Protein AF-A0A1Q9VMJ0-F1 (afdb_monomer)

Radius of gyration: 18.21 Å; Cα contacts (8 Å, |Δi|>4): 454; chains: 1; bounding box: 56×38×62 Å

Mean predicted aligned error: 7.96 Å

Secondary structure (DSSP, 8-state):
------------SEEEEEEPPTT--PPPS-TTSSSSB-S-SHHHHHHHHHHHHHHSTT--BTTTEEEEE--TTT------GGGT-SS--HHHHHHHHHHHHHHHHTT--HHHHHHHHHHHHH----EEEEEEETHHHHHHHHHHHHHHHTT-EEEEEEES-TTTT-TTSTTTT--TT--EEEE--TT-TTT---HHHHHHHHH-SSSSGGGG-TTHHHHH-GGG--HHHHHHHHHHHHHH-

Structure (mmCIF, N/CA/C/O backbone):
data_AF-A0A1Q9VMJ0-F1
#
_entry.id   AF-A0A1Q9VMJ0-F1
#
loop_
_atom_site.group_PDB
_atom_site.id
_atom_site.type_symbol
_atom_site.label_atom_id
_atom_site.label_alt_id
_atom_site.label_comp_id
_atom_site.label_asym_id
_atom_site.label_entity_id
_atom_site.label_seq_id
_atom_site.pdbx_PDB_ins_code
_atom_site.Cartn_x
_atom_site.Cartn_y
_atom_site.Cartn_z
_atom_site.occupancy
_atom_site.B_iso_or_equiv
_atom_site.auth_seq_id
_atom_site.auth_comp_id
_atom_site.auth_asym_id
_atom_site.auth_atom_id
_atom_site.pdbx_PDB_model_num
ATOM 1 N N . MET A 1 1 ? -35.121 5.748 34.117 1.00 37.16 1 MET A N 1
ATOM 2 C CA . MET A 1 1 ? -35.248 5.152 32.774 1.00 37.16 1 MET A CA 1
ATOM 3 C C . MET A 1 1 ? -33.884 5.265 32.122 1.00 37.16 1 MET A C 1
ATOM 5 O O . MET A 1 1 ? -33.538 6.341 31.658 1.00 37.16 1 MET A O 1
ATOM 9 N N . ALA A 1 2 ? -33.074 4.214 32.236 1.00 37.81 2 ALA A N 1
ATOM 10 C CA . ALA A 1 2 ? -31.826 4.092 31.494 1.00 37.81 2 ALA A CA 1
ATOM 11 C C . ALA A 1 2 ? -32.201 3.582 30.100 1.00 37.81 2 ALA A C 1
ATOM 13 O O . ALA A 1 2 ? -32.930 2.595 30.012 1.00 37.81 2 ALA A O 1
ATOM 14 N N . ARG A 1 3 ? -31.802 4.298 29.048 1.00 41.78 3 ARG A N 1
ATOM 15 C CA . ARG A 1 3 ? -31.910 3.804 27.677 1.00 41.78 3 ARG A CA 1
ATOM 16 C C . ARG A 1 3 ? -30.625 3.057 27.357 1.00 41.78 3 ARG A C 1
ATOM 18 O O . ARG A 1 3 ? -29.555 3.647 27.426 1.00 41.78 3 ARG A O 1
ATOM 25 N N . ASP A 1 4 ? -30.811 1.756 27.180 1.00 42.88 4 ASP A N 1
ATOM 26 C CA . ASP A 1 4 ? -30.279 0.911 26.115 1.00 42.88 4 ASP A CA 1
ATOM 27 C C . ASP A 1 4 ? -28.809 1.108 25.740 1.00 42.88 4 ASP A C 1
ATOM 29 O O . ASP A 1 4 ? -28.408 2.117 25.170 1.00 42.88 4 ASP A O 1
ATOM 33 N N . GLY A 1 5 ? -28.023 0.074 26.050 1.00 41.84 5 GLY A N 1
ATOM 34 C CA . GLY A 1 5 ? -26.710 -0.130 25.468 1.00 41.84 5 GLY A CA 1
ATOM 35 C C . GLY A 1 5 ? -26.842 -0.309 23.963 1.00 41.84 5 GLY A C 1
ATOM 36 O O . GLY A 1 5 ? -27.277 -1.360 23.494 1.00 41.84 5 GLY A O 1
ATOM 37 N N . GLU A 1 6 ? -26.449 0.723 23.227 1.00 42.38 6 GLU A N 1
ATOM 38 C CA . GLU A 1 6 ? -25.916 0.567 21.883 1.00 42.38 6 GLU A CA 1
ATOM 39 C C . GLU A 1 6 ? -24.743 -0.412 21.980 1.00 42.38 6 GLU A C 1
ATOM 41 O O . GLU A 1 6 ? -23.835 -0.251 22.801 1.00 42.38 6 GLU A O 1
ATOM 46 N N . THR A 1 7 ? -24.814 -1.487 21.201 1.00 42.84 7 THR A N 1
ATOM 47 C CA . THR A 1 7 ? -23.669 -2.340 20.903 1.00 42.84 7 THR A CA 1
ATOM 48 C C . THR A 1 7 ? -22.514 -1.426 20.526 1.00 42.84 7 THR A C 1
ATOM 50 O O . THR A 1 7 ? -22.620 -0.726 19.525 1.00 42.84 7 THR A O 1
ATOM 53 N N . ALA A 1 8 ? -21.451 -1.387 21.331 1.00 48.38 8 ALA A N 1
ATOM 54 C CA . ALA A 1 8 ? -20.205 -0.791 20.884 1.00 48.38 8 ALA A CA 1
ATOM 55 C C . ALA A 1 8 ? -19.823 -1.534 19.600 1.00 48.38 8 ALA A C 1
ATOM 57 O O . ALA A 1 8 ? -19.507 -2.723 19.652 1.00 48.38 8 ALA A O 1
ATOM 58 N N . GLU A 1 9 ? -19.979 -0.877 18.454 1.00 58.12 9 GLU A N 1
ATOM 59 C CA . GLU A 1 9 ? -19.447 -1.363 17.191 1.00 58.12 9 GLU A CA 1
ATOM 60 C C . GLU A 1 9 ? -17.946 -1.566 17.423 1.00 58.12 9 GLU A C 1
ATOM 62 O O . GLU A 1 9 ? -17.247 -0.654 17.875 1.00 58.12 9 GLU A O 1
ATOM 67 N N . ASN A 1 10 ? -17.475 -2.805 17.268 1.00 82.69 10 ASN A N 1
ATOM 68 C CA . ASN A 1 10 ? -16.082 -3.145 17.525 1.00 82.69 10 ASN A CA 1
ATOM 69 C C . ASN A 1 10 ? -15.221 -2.415 16.490 1.00 82.69 10 ASN A C 1
ATOM 71 O O . ASN A 1 10 ? -15.155 -2.818 15.332 1.00 82.69 10 ASN A O 1
ATOM 75 N N . CYS A 1 11 ? -14.596 -1.313 16.898 1.00 90.31 11 CYS A N 1
ATOM 76 C CA . CYS A 1 11 ? -13.670 -0.597 16.040 1.00 90.31 11 CYS A CA 1
ATOM 77 C C . CYS A 1 11 ? -12.355 -1.367 15.919 1.00 90.31 11 CYS A C 1
ATOM 79 O O . CYS A 1 11 ? -11.788 -1.733 16.956 1.00 90.31 11 CYS A O 1
ATOM 81 N N . PRO A 1 12 ? -11.816 -1.537 14.698 1.00 92.75 12 PRO A N 1
ATOM 82 C CA . PRO A 1 12 ? -10.505 -2.134 14.543 1.00 92.75 12 PRO A CA 1
ATOM 83 C C . PRO A 1 12 ? -9.462 -1.288 15.273 1.00 92.75 12 PRO A C 1
ATOM 85 O O . PRO A 1 12 ? -9.541 -0.057 15.297 1.00 92.75 12 PRO A O 1
ATOM 88 N N . SER A 1 13 ? -8.474 -1.943 15.876 1.00 94.62 13 SER A N 1
ATOM 89 C CA . SER A 1 13 ? -7.357 -1.242 16.506 1.00 94.62 13 SER A CA 1
ATOM 90 C C . SER A 1 13 ? -6.385 -0.711 15.451 1.00 94.62 13 SER A C 1
ATOM 92 O O . SER A 1 13 ? -5.793 0.355 15.643 1.00 94.62 13 SER A O 1
ATOM 94 N N . VAL A 1 14 ? -6.258 -1.421 14.321 1.00 96.75 14 VAL A N 1
ATOM 95 C CA . VAL A 1 14 ? -5.381 -1.057 13.205 1.00 96.75 14 VAL A CA 1
ATOM 96 C C . VAL A 1 14 ? -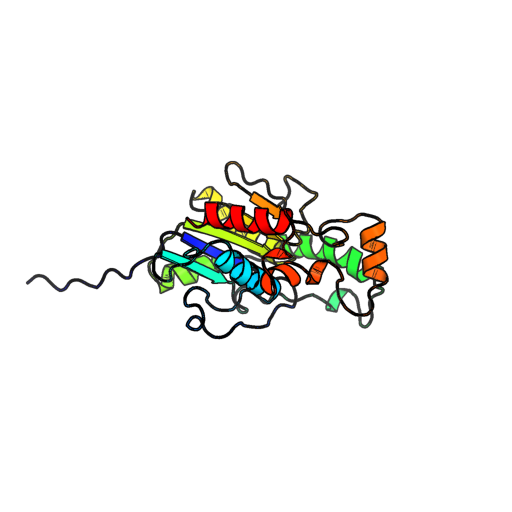6.052 -1.327 11.856 1.00 96.75 14 VAL A C 1
ATOM 98 O O . VAL A 1 14 ? -6.641 -2.384 11.636 1.00 96.75 14 VAL A O 1
ATOM 101 N N . VAL A 1 15 ? -5.901 -0.392 10.918 1.00 97.38 15 VAL A N 1
ATOM 102 C CA . VAL A 1 15 ? -6.333 -0.529 9.521 1.00 97.38 15 VAL A CA 1
ATOM 103 C C . VAL A 1 15 ? -5.129 -0.437 8.584 1.00 97.38 15 VAL A C 1
ATOM 105 O O . VAL A 1 15 ? -4.354 0.517 8.627 1.00 97.38 15 VAL A O 1
ATOM 108 N N . ALA A 1 16 ? -4.967 -1.407 7.688 1.00 97.62 16 ALA A N 1
ATOM 109 C CA . ALA A 1 16 ? -4.027 -1.287 6.580 1.00 97.62 16 ALA A CA 1
ATOM 110 C C . ALA A 1 16 ? -4.657 -0.453 5.455 1.00 97.62 16 ALA A C 1
ATOM 112 O O . ALA A 1 16 ? -5.551 -0.930 4.761 1.00 97.62 16 ALA A O 1
ATOM 113 N N . LEU A 1 17 ? -4.196 0.786 5.273 1.00 97.62 17 LEU A N 1
ATOM 114 C CA . LEU A 1 17 ? -4.625 1.657 4.181 1.00 97.62 17 LEU A CA 1
ATOM 115 C C . LEU A 1 17 ? -3.842 1.294 2.914 1.00 97.62 17 LEU A C 1
ATOM 117 O O . LEU A 1 17 ? -2.641 1.568 2.823 1.00 97.62 17 LEU A O 1
ATOM 121 N N . ALA A 1 18 ? -4.515 0.653 1.962 1.00 96.94 18 ALA A N 1
ATOM 122 C CA . ALA A 1 18 ? -3.895 0.089 0.769 1.00 96.94 18 ALA A CA 1
ATOM 123 C C . ALA A 1 18 ? -4.123 0.957 -0.479 1.00 96.94 18 ALA A C 1
ATOM 125 O O . ALA A 1 18 ? -5.230 1.432 -0.717 1.00 96.94 18 ALA A O 1
ATOM 126 N N . ALA A 1 19 ? -3.095 1.140 -1.308 1.00 95.50 19 ALA A N 1
ATOM 127 C CA . ALA A 1 19 ? -3.213 1.829 -2.592 1.00 95.50 19 ALA A CA 1
ATOM 128 C C . ALA A 1 19 ? -2.500 1.055 -3.701 1.00 95.50 19 ALA A C 1
ATOM 130 O O . ALA A 1 19 ? -1.280 0.853 -3.653 1.00 95.50 19 ALA A O 1
ATOM 131 N N . ARG A 1 20 ? -3.300 0.642 -4.686 1.00 94.38 20 ARG A N 1
ATOM 132 C CA . ARG A 1 20 ? -2.903 -0.183 -5.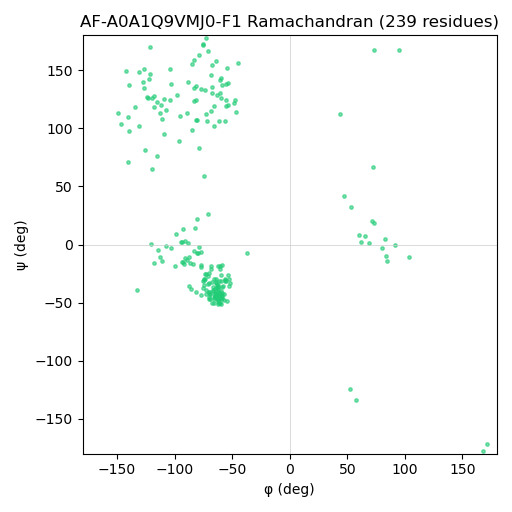831 1.00 94.38 20 ARG A CA 1
ATOM 133 C C . ARG A 1 20 ? -2.023 0.558 -6.837 1.00 94.38 20 ARG A C 1
ATOM 135 O O . ARG A 1 20 ? -1.901 1.782 -6.781 1.00 94.38 20 ARG A O 1
ATOM 142 N N . GLY A 1 21 ? -1.403 -0.189 -7.744 1.00 90.56 21 GLY A N 1
ATOM 143 C CA . GLY A 1 21 ? -0.625 0.371 -8.845 1.00 90.56 21 GLY A CA 1
ATOM 144 C C . GLY A 1 21 ? -1.507 0.941 -9.955 1.00 90.56 21 GLY A C 1
ATOM 145 O O . GLY A 1 21 ? -2.726 0.776 -9.954 1.00 90.56 21 GLY A O 1
ATOM 146 N N . SER A 1 22 ? -0.880 1.609 -10.925 1.00 85.69 22 SER A N 1
ATOM 147 C CA . SER A 1 22 ? -1.592 2.113 -12.105 1.00 85.69 22 SER A CA 1
ATOM 148 C C . SER A 1 22 ? -2.266 0.962 -12.855 1.00 85.69 22 SER A C 1
ATOM 150 O O . SER A 1 22 ? -1.658 -0.081 -13.054 1.00 85.69 22 SER A O 1
ATOM 152 N N . GLU A 1 23 ? -3.498 1.180 -13.293 1.00 83.88 23 GLU A N 1
ATOM 153 C CA . GLU A 1 23 ? -4.347 0.255 -14.047 1.00 83.88 23 GLU A CA 1
ATOM 154 C C . GLU A 1 23 ? -4.708 -1.065 -13.339 1.00 83.88 23 GLU A C 1
ATOM 156 O O . GLU A 1 23 ? -5.485 -1.844 -13.890 1.00 83.88 23 GLU A O 1
ATOM 161 N N . GLU A 1 24 ? -4.285 -1.286 -12.087 1.00 86.88 24 GLU A N 1
ATOM 162 C CA . GLU A 1 24 ? -4.720 -2.427 -11.264 1.00 86.88 24 GLU A CA 1
ATOM 163 C C . GLU A 1 24 ? -6.156 -2.231 -10.745 1.00 86.88 24 GLU A C 1
ATOM 165 O O . GLU A 1 24 ? -6.414 -2.169 -9.550 1.00 86.88 24 GLU A O 1
ATOM 170 N N . ASN A 1 25 ? -7.117 -2.078 -11.653 1.00 83.12 25 ASN A N 1
ATOM 171 C CA . ASN A 1 25 ? -8.510 -1.751 -11.343 1.00 83.12 25 ASN A CA 1
ATOM 172 C C . ASN A 1 25 ? -9.403 -2.984 -11.141 1.00 83.12 25 ASN A C 1
ATOM 174 O O . ASN A 1 25 ? -10.611 -2.841 -10.939 1.00 83.12 25 ASN A O 1
ATOM 178 N N . GLU A 1 26 ? -8.827 -4.187 -11.196 1.00 83.88 26 GLU A N 1
ATOM 179 C CA . GLU A 1 26 ? -9.528 -5.399 -10.789 1.00 83.88 26 GLU A CA 1
ATOM 180 C C . GLU A 1 26 ? -9.937 -5.295 -9.318 1.00 83.88 26 GLU A C 1
ATOM 182 O O . GLU A 1 26 ? -9.134 -4.960 -8.446 1.00 83.88 26 GLU A O 1
ATOM 187 N N . THR A 1 27 ? -11.209 -5.592 -9.053 1.00 83.12 27 THR A N 1
ATOM 188 C CA . THR A 1 27 ? -11.714 -5.715 -7.688 1.00 83.12 27 THR A CA 1
ATOM 189 C C . THR A 1 27 ? -11.738 -7.185 -7.320 1.00 83.12 27 THR A C 1
ATOM 191 O O . THR A 1 27 ? -12.281 -8.023 -8.046 1.00 83.12 27 THR A O 1
ATOM 194 N N . TYR A 1 28 ? -11.139 -7.505 -6.184 1.00 79.44 28 TYR A N 1
ATOM 195 C CA . TYR A 1 28 ? -11.199 -8.848 -5.634 1.00 79.44 28 TYR A CA 1
ATOM 196 C C . TYR A 1 28 ? -12.509 -8.958 -4.860 1.00 79.44 28 TYR A C 1
ATOM 198 O O . TYR A 1 28 ? -12.915 -8.008 -4.191 1.00 79.44 28 TYR A O 1
ATOM 206 N N . GLY A 1 29 ? -13.225 -10.073 -5.076 1.00 60.53 29 GLY A N 1
ATOM 207 C CA . GLY A 1 29 ? -14.633 -10.260 -4.702 1.00 60.53 29 GLY A CA 1
ATOM 208 C C . GLY A 1 29 ? -14.977 -9.775 -3.287 1.00 60.53 29 GLY A C 1
ATOM 209 O O . GLY A 1 29 ? -14.097 -9.701 -2.432 1.00 60.53 29 GLY A O 1
ATOM 210 N N . PRO A 1 30 ? -16.262 -9.452 -3.036 1.00 49.69 30 PRO A N 1
ATOM 211 C CA . PRO A 1 30 ? -16.672 -8.537 -1.976 1.00 49.69 30 PRO A CA 1
ATOM 212 C C . PRO A 1 30 ? -16.116 -8.984 -0.632 1.00 49.69 30 PRO A C 1
ATOM 214 O O . PRO A 1 30 ? -15.967 -10.187 -0.413 1.00 49.69 30 PRO A O 1
ATOM 217 N N . ALA A 1 31 ? -15.899 -8.013 0.255 1.00 50.16 31 ALA A N 1
ATOM 218 C CA . ALA A 1 31 ? -15.287 -8.072 1.585 1.00 50.16 31 ALA A CA 1
ATOM 219 C C . ALA A 1 31 ? -15.559 -9.298 2.492 1.00 50.16 31 ALA A C 1
ATOM 221 O O . ALA A 1 31 ? -14.928 -9.451 3.529 1.00 50.16 31 ALA A O 1
ATOM 222 N N . ALA A 1 32 ? -16.452 -10.204 2.101 1.00 43.00 32 ALA A N 1
ATOM 223 C CA . ALA A 1 32 ? -16.837 -11.446 2.746 1.00 43.00 32 ALA A CA 1
ATOM 224 C C . ALA A 1 32 ? -16.085 -12.725 2.303 1.00 43.00 32 ALA A C 1
ATOM 226 O O . ALA A 1 32 ? -16.201 -13.718 3.015 1.00 43.00 32 ALA A O 1
ATOM 227 N N . ALA A 1 33 ? -15.337 -12.775 1.186 1.00 46.44 33 ALA A N 1
ATOM 228 C CA . ALA A 1 33 ? -14.634 -14.028 0.833 1.00 46.44 33 ALA A CA 1
ATOM 229 C C . ALA A 1 33 ? -13.464 -14.324 1.791 1.00 46.44 33 ALA A C 1
ATOM 231 O O . ALA A 1 33 ? -13.304 -15.458 2.242 1.00 46.44 33 ALA A O 1
ATOM 232 N N . ASN A 1 34 ? -12.713 -13.279 2.158 1.00 57.72 34 ASN A N 1
ATOM 233 C CA . ASN A 1 34 ? -11.621 -13.361 3.130 1.00 57.72 34 ASN A CA 1
ATOM 234 C C . ASN A 1 34 ? -11.944 -12.625 4.450 1.00 57.72 34 ASN A C 1
ATOM 236 O O . ASN A 1 34 ? -11.251 -12.821 5.445 1.00 57.72 34 ASN A O 1
ATOM 240 N N . GLY A 1 35 ? -12.985 -11.780 4.468 1.00 71.81 35 GLY A N 1
ATOM 241 C CA . GLY A 1 35 ? -13.502 -11.086 5.656 1.00 71.81 35 GLY A CA 1
ATOM 242 C C . GLY A 1 35 ? -12.796 -9.778 6.034 1.00 71.81 35 GLY A C 1
ATOM 243 O O . GLY A 1 35 ? -13.332 -9.032 6.844 1.00 71.81 35 GLY A O 1
ATOM 244 N N . TYR A 1 36 ? -11.611 -9.495 5.481 1.00 84.25 36 TYR A N 1
ATOM 245 C CA . TYR A 1 36 ? -10.719 -8.448 5.997 1.00 84.25 36 TYR A CA 1
ATOM 246 C C . TYR A 1 36 ? -10.370 -7.315 5.021 1.00 84.25 36 TYR A C 1
ATOM 248 O O . TYR A 1 36 ? -9.572 -6.475 5.397 1.00 84.25 36 TYR A O 1
ATOM 256 N N . SER A 1 37 ? -10.857 -7.287 3.775 1.00 90.00 37 SER A N 1
ATOM 257 C CA . SER A 1 37 ? -10.543 -6.216 2.799 1.00 90.00 37 SER A CA 1
ATOM 258 C C . SER A 1 37 ? -11.812 -5.683 2.154 1.00 90.00 37 SER A C 1
ATOM 260 O O . SER A 1 37 ? -12.737 -6.453 1.938 1.00 90.00 37 SER A O 1
ATOM 262 N N . ASN A 1 38 ? -11.857 -4.404 1.779 1.00 90.81 38 ASN A N 1
ATOM 263 C CA . ASN A 1 38 ? -12.944 -3.854 0.960 1.00 90.81 38 ASN A CA 1
ATOM 264 C C . ASN A 1 38 ? -12.824 -4.175 -0.552 1.00 90.81 38 ASN A C 1
ATOM 266 O O . ASN A 1 38 ? -13.727 -3.814 -1.305 1.00 90.81 38 ASN A O 1
ATOM 270 N N . GLY A 1 39 ? -11.760 -4.864 -0.988 1.00 91.19 39 GLY A N 1
ATOM 271 C CA . GLY A 1 39 ? -11.629 -5.468 -2.326 1.00 91.19 39 GLY A CA 1
ATOM 272 C C . GLY A 1 39 ? -10.970 -4.599 -3.404 1.00 91.19 39 GLY A C 1
ATOM 273 O O . GLY A 1 39 ? -10.819 -5.050 -4.540 1.00 91.19 39 GLY A O 1
ATOM 274 N N . TYR A 1 40 ? -10.576 -3.364 -3.080 1.00 92.94 40 TYR A N 1
ATOM 275 C CA . TYR A 1 40 ? -9.963 -2.416 -4.026 1.00 92.94 40 TYR A CA 1
ATOM 276 C C . TYR A 1 40 ? -8.427 -2.469 -4.047 1.00 92.94 40 TYR A C 1
ATOM 278 O O . TYR A 1 40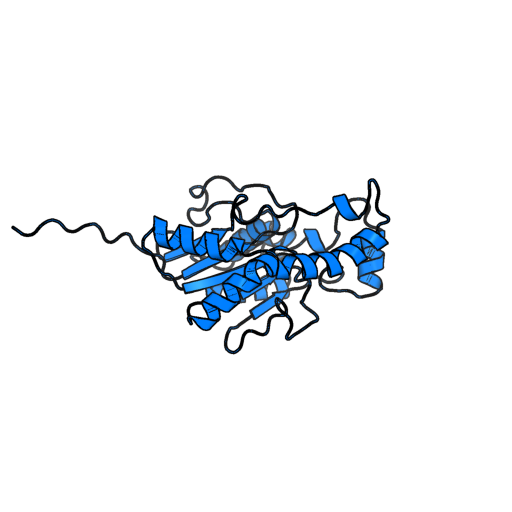 ? -7.782 -1.554 -4.560 1.00 92.94 40 TYR A O 1
ATOM 286 N N . GLU A 1 41 ? -7.808 -3.496 -3.460 1.00 93.31 41 GLU A N 1
ATOM 287 C CA . GLU A 1 41 ? -6.351 -3.540 -3.292 1.00 93.31 41 GLU A CA 1
ATOM 288 C C . GLU A 1 41 ? -5.558 -3.697 -4.603 1.00 93.31 41 GLU A C 1
ATOM 290 O O . GLU A 1 41 ? -4.373 -3.374 -4.622 1.00 93.31 41 GLU A O 1
ATOM 295 N N . GLY A 1 42 ? -6.187 -4.140 -5.695 1.00 93.00 42 GLY A N 1
ATOM 296 C CA . GLY A 1 42 ? -5.496 -4.461 -6.947 1.00 93.00 42 GLY A CA 1
ATOM 297 C C . GLY A 1 42 ? -4.681 -5.758 -6.869 1.00 93.00 42 GLY A C 1
ATOM 298 O O . GLY A 1 42 ? -4.477 -6.331 -5.797 1.00 93.00 42 GLY A O 1
ATOM 299 N N . GLU A 1 43 ? -4.242 -6.259 -8.025 1.00 93.50 43 GLU A N 1
ATOM 300 C CA . GLU A 1 43 ? -3.711 -7.621 -8.149 1.00 93.50 43 GLU A CA 1
ATOM 301 C C . GLU A 1 43 ? -2.453 -7.854 -7.311 1.00 93.50 43 GLU A C 1
ATOM 303 O O . GLU A 1 43 ? -2.358 -8.827 -6.557 1.00 93.50 43 GLU A O 1
ATOM 308 N N . THR A 1 44 ? -1.484 -6.950 -7.399 1.00 95.69 44 THR A N 1
ATOM 309 C CA . THR A 1 44 ? -0.200 -7.095 -6.715 1.00 95.69 44 THR A CA 1
ATOM 310 C C . THR A 1 44 ? -0.362 -7.098 -5.200 1.00 95.69 44 THR A C 1
ATOM 312 O O . THR A 1 44 ? 0.199 -7.960 -4.512 1.00 95.69 44 THR A O 1
ATOM 315 N N . LEU A 1 45 ? -1.157 -6.171 -4.655 1.00 96.31 45 LEU A N 1
ATOM 316 C CA . LEU A 1 45 ? -1.417 -6.153 -3.218 1.00 96.31 45 LEU A CA 1
ATOM 317 C C . LEU A 1 45 ? -2.295 -7.332 -2.798 1.00 96.31 45 LEU A C 1
ATOM 319 O O . LEU A 1 45 ? -2.066 -7.879 -1.722 1.00 96.31 45 LEU A O 1
ATOM 323 N N . HIS A 1 46 ? -3.221 -7.795 -3.638 1.00 95.00 46 HIS A N 1
ATOM 324 C CA . HIS A 1 46 ? -3.998 -9.001 -3.361 1.00 95.00 46 HIS A CA 1
ATOM 325 C C . HIS A 1 46 ? -3.104 -10.244 -3.221 1.00 95.00 46 HIS A C 1
ATOM 327 O O . HIS A 1 46 ? -3.228 -11.000 -2.249 1.00 95.00 46 HIS A O 1
ATOM 333 N N . ARG A 1 47 ? -2.143 -10.433 -4.140 1.00 95.81 47 ARG A N 1
ATOM 334 C CA . ARG A 1 47 ? -1.135 -11.507 -4.057 1.00 95.81 47 ARG A CA 1
ATOM 335 C C . ARG A 1 47 ? -0.309 -11.385 -2.777 1.00 95.81 47 ARG A C 1
ATOM 337 O O . ARG A 1 47 ? -0.141 -12.375 -2.063 1.00 95.81 47 ARG A O 1
ATOM 344 N N . PHE A 1 48 ? 0.150 -10.175 -2.448 1.00 97.62 48 PHE A N 1
ATOM 345 C CA . PHE A 1 48 ? 0.890 -9.917 -1.213 1.00 97.62 48 PHE A CA 1
ATOM 346 C C . PHE A 1 48 ? 0.078 -10.265 0.041 1.00 97.62 48 PHE A C 1
ATOM 348 O O . PHE A 1 48 ? 0.568 -11.001 0.894 1.00 97.62 48 PHE A O 1
ATOM 355 N N . LEU A 1 49 ? -1.155 -9.767 0.162 1.00 95.75 49 LEU A N 1
ATOM 356 C CA . LEU A 1 49 ? -2.022 -9.990 1.323 1.00 95.75 49 LEU A CA 1
ATOM 357 C C . LEU A 1 49 ? -2.345 -11.481 1.500 1.00 95.75 49 LEU A C 1
ATOM 359 O O . LEU A 1 49 ? -2.348 -11.987 2.626 1.00 95.75 49 LEU A O 1
ATOM 363 N N . SER A 1 50 ? -2.550 -12.196 0.392 1.00 94.38 50 SER A N 1
ATOM 364 C CA . SER A 1 50 ? -2.770 -13.647 0.374 1.00 94.38 50 SER A CA 1
ATOM 365 C C . SER A 1 50 ? -1.527 -14.419 0.832 1.00 94.38 50 SER A C 1
ATOM 367 O O . SER A 1 50 ? -1.609 -15.285 1.711 1.00 94.38 50 SER A O 1
ATOM 369 N N . TYR A 1 51 ? -0.350 -14.065 0.309 1.00 96.81 51 TYR A N 1
ATOM 370 C CA . TYR A 1 51 ? 0.923 -14.642 0.740 1.00 96.81 51 TYR A CA 1
ATOM 371 C C . TYR A 1 51 ? 1.206 -14.350 2.223 1.00 96.81 51 TYR A C 1
ATOM 373 O O . TYR A 1 51 ? 1.475 -15.270 2.998 1.00 96.81 51 TYR A O 1
ATOM 381 N N . ALA A 1 52 ? 1.072 -13.092 2.651 1.00 96.81 52 ALA A N 1
ATOM 382 C CA . ALA A 1 52 ? 1.308 -12.661 4.025 1.00 96.81 52 ALA A CA 1
ATOM 383 C C . ALA A 1 52 ? 0.394 -13.393 5.020 1.00 96.81 52 ALA A C 1
ATOM 385 O O . ALA A 1 52 ? 0.872 -13.854 6.056 1.00 96.81 52 ALA A O 1
ATOM 386 N N . SER A 1 53 ? -0.887 -13.578 4.685 1.00 93.81 53 SER A N 1
ATOM 387 C CA . SER A 1 53 ? -1.833 -14.358 5.500 1.00 93.81 53 SER A CA 1
ATOM 388 C C . SER A 1 53 ? -1.453 -15.834 5.598 1.00 93.81 53 SER A C 1
ATOM 390 O O . SER A 1 53 ? -1.676 -16.466 6.631 1.00 93.81 53 SER A O 1
ATOM 392 N N . THR A 1 54 ? -0.852 -16.384 4.541 1.00 94.75 54 THR A N 1
ATOM 393 C CA . THR A 1 54 ? -0.400 -17.779 4.506 1.00 94.75 54 THR A CA 1
ATOM 394 C C . THR A 1 54 ? 0.805 -17.998 5.420 1.00 94.75 54 THR A C 1
ATOM 396 O O . THR A 1 54 ? 0.830 -18.952 6.199 1.00 94.75 54 THR A O 1
ATOM 399 N N . VAL A 1 55 ? 1.799 -17.103 5.379 1.00 97.12 55 VAL A N 1
ATOM 400 C CA . VAL A 1 55 ? 3.013 -17.224 6.210 1.00 97.12 55 VAL A CA 1
ATOM 401 C C . VAL A 1 55 ? 2.848 -16.662 7.626 1.00 97.12 55 VAL A C 1
ATOM 403 O O . VAL A 1 55 ? 3.621 -17.013 8.522 1.00 97.12 55 VAL A O 1
ATOM 406 N N . HIS A 1 56 ? 1.812 -15.852 7.859 1.00 96.50 56 HIS A N 1
ATOM 407 C CA . HIS A 1 56 ? 1.396 -15.370 9.173 1.00 96.50 56 HIS A CA 1
ATOM 408 C C . HIS A 1 56 ? -0.085 -15.682 9.438 1.00 96.50 56 HIS A C 1
ATOM 410 O O . HIS A 1 56 ? -0.929 -14.793 9.347 1.00 96.50 56 HIS A O 1
ATOM 416 N N . PRO A 1 57 ? -0.426 -16.912 9.859 1.00 92.81 57 PRO A N 1
ATOM 417 C CA . PRO A 1 57 ? -1.792 -17.233 10.261 1.00 92.81 57 PRO A CA 1
ATOM 418 C C . PRO A 1 57 ? -2.321 -16.263 11.332 1.00 92.81 57 PRO A C 1
ATOM 420 O O . PRO A 1 57 ? -1.587 -15.875 12.248 1.00 92.81 57 PRO A O 1
ATOM 423 N N . GLY A 1 58 ? -3.585 -15.850 11.201 1.00 90.44 58 GLY A N 1
ATOM 424 C CA . GLY A 1 58 ? -4.218 -14.863 12.089 1.00 90.44 58 GLY A CA 1
ATOM 425 C C . GLY A 1 58 ? -3.714 -13.427 11.902 1.00 90.44 58 GLY A C 1
ATOM 426 O O . GLY A 1 58 ? -3.805 -12.620 12.824 1.00 90.44 58 GLY A O 1
ATOM 427 N N . LEU A 1 59 ? -3.110 -13.112 10.749 1.00 92.31 59 LEU A N 1
ATOM 428 C CA . LEU A 1 59 ? -2.678 -11.754 10.409 1.00 92.31 59 LEU A CA 1
ATOM 429 C C . LEU A 1 59 ? -3.846 -10.762 10.456 1.00 92.31 59 LEU A C 1
ATOM 431 O O . LEU A 1 59 ? -3.734 -9.721 11.100 1.00 92.31 59 LEU A O 1
ATOM 435 N N . PHE A 1 60 ? -4.964 -11.134 9.838 1.00 89.88 60 PHE A N 1
ATOM 436 C CA . PHE A 1 60 ? -6.182 -10.339 9.806 1.00 89.88 60 PHE A CA 1
ATOM 437 C C . PHE A 1 60 ? -7.239 -10.881 10.758 1.00 89.88 60 PHE A C 1
ATOM 439 O O . PHE A 1 60 ? -7.295 -12.079 11.042 1.00 89.88 60 PHE A O 1
ATOM 446 N N . ASP A 1 61 ? -8.063 -9.962 11.237 1.00 88.12 61 ASP A N 1
ATOM 447 C CA . ASP A 1 61 ? -9.228 -10.213 12.071 1.00 88.12 61 ASP A CA 1
ATOM 448 C C . ASP A 1 61 ? -10.239 -9.113 11.733 1.00 88.12 61 ASP A C 1
ATOM 450 O O . ASP A 1 61 ? -9.927 -7.948 11.974 1.00 88.12 61 ASP A O 1
ATOM 454 N N . PRO A 1 62 ? -11.395 -9.424 11.126 1.00 78.38 62 PRO A N 1
ATOM 455 C CA . PRO A 1 62 ? -12.350 -8.411 10.675 1.00 78.38 62 PRO A CA 1
ATOM 456 C C . PRO A 1 62 ? -12.769 -7.410 11.761 1.00 78.38 62 PRO A C 1
ATOM 458 O O . PRO A 1 62 ? -13.089 -6.270 11.431 1.00 78.38 62 PRO A O 1
ATOM 461 N N . ASP A 1 63 ? -12.714 -7.813 13.035 1.00 83.56 63 ASP A N 1
ATOM 462 C CA . ASP A 1 63 ? -13.100 -6.978 14.174 1.00 83.56 63 ASP A CA 1
ATOM 463 C C . ASP A 1 63 ? -11.935 -6.132 14.731 1.00 83.56 63 ASP A C 1
ATOM 465 O O . ASP A 1 63 ? -12.157 -5.217 15.522 1.00 83.56 63 ASP A O 1
ATOM 469 N N . GLU A 1 64 ? -10.683 -6.421 14.352 1.00 88.88 64 GLU A N 1
ATOM 470 C CA . GLU A 1 64 ? -9.497 -5.802 14.967 1.00 88.88 64 GLU A CA 1
ATOM 471 C C . GLU A 1 64 ? -8.460 -5.274 13.959 1.00 88.88 64 GLU A C 1
ATOM 473 O O . GLU A 1 64 ? -7.863 -4.218 14.180 1.00 88.88 64 GLU A O 1
ATOM 478 N N . ARG A 1 65 ? -8.228 -6.005 12.866 1.00 92.94 65 ARG A N 1
ATOM 479 C CA . ARG A 1 65 ? -7.168 -5.796 11.870 1.00 92.94 65 ARG A CA 1
ATOM 480 C C . ARG A 1 65 ? -7.711 -6.043 10.465 1.00 92.94 65 ARG A C 1
ATOM 482 O O . ARG A 1 65 ? -7.758 -7.187 10.001 1.00 92.94 65 ARG A O 1
ATOM 489 N N . THR A 1 66 ? -8.076 -4.961 9.786 1.00 92.38 66 THR A N 1
ATOM 490 C CA . THR A 1 66 ? -8.687 -4.978 8.447 1.00 92.38 66 THR A CA 1
ATOM 491 C C . THR A 1 66 ? -7.851 -4.189 7.431 1.00 92.38 66 THR A C 1
ATOM 493 O O . THR A 1 66 ? -6.893 -3.499 7.785 1.00 92.38 66 THR A O 1
ATOM 496 N N . VAL A 1 67 ? -8.198 -4.307 6.157 1.00 94.69 67 VAL A N 1
ATOM 497 C CA . VAL A 1 67 ? -7.600 -3.640 5.003 1.00 94.69 67 VAL A CA 1
ATOM 498 C C . VAL A 1 67 ? -8.646 -2.711 4.397 1.00 94.69 67 VAL A C 1
ATOM 500 O O . VAL A 1 67 ? -9.726 -3.128 3.981 1.00 94.69 67 VAL A O 1
ATOM 503 N N . LEU A 1 68 ? -8.293 -1.435 4.321 1.00 94.88 68 LEU A N 1
ATOM 504 C CA . LEU A 1 68 ? -9.056 -0.404 3.641 1.00 94.88 68 LEU A CA 1
ATOM 505 C C . LEU A 1 68 ? -8.279 -0.009 2.388 1.00 94.88 68 LEU A C 1
ATOM 507 O O . LEU A 1 68 ? -7.356 0.799 2.458 1.00 94.88 68 LEU A O 1
ATOM 511 N N . ALA A 1 69 ? -8.602 -0.599 1.243 1.00 94.81 69 ALA A N 1
ATOM 512 C CA . ALA A 1 69 ? -8.015 -0.169 -0.014 1.00 94.81 69 ALA A CA 1
ATOM 513 C C . ALA A 1 69 ? -8.742 1.071 -0.549 1.00 94.81 69 ALA A C 1
ATOM 515 O O . ALA A 1 69 ? -9.971 1.145 -0.504 1.00 94.81 69 ALA A O 1
ATOM 516 N N . ILE A 1 70 ? -7.985 2.058 -1.032 1.00 93.81 70 ILE A N 1
ATOM 517 C CA . ILE A 1 70 ? -8.548 3.295 -1.577 1.00 93.81 70 ILE A CA 1
ATOM 518 C C . ILE A 1 70 ? -9.324 2.951 -2.853 1.00 93.81 70 ILE A C 1
ATOM 520 O O . ILE A 1 70 ? -8.752 2.420 -3.811 1.00 93.81 70 ILE A O 1
ATOM 524 N N . ASP A 1 71 ? -10.623 3.243 -2.849 1.00 91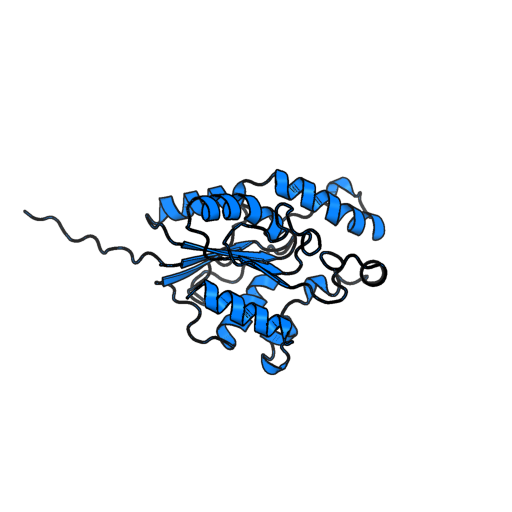.31 71 ASP A N 1
ATOM 525 C CA . ASP A 1 71 ? -11.518 2.928 -3.960 1.00 91.31 71 ASP A CA 1
ATOM 526 C C . ASP A 1 71 ? -11.289 3.830 -5.187 1.00 91.31 71 ASP A C 1
ATOM 528 O O . ASP A 1 71 ? -10.440 4.725 -5.199 1.00 91.31 71 ASP A O 1
ATOM 532 N N . ALA A 1 72 ? -12.038 3.567 -6.257 1.00 88.19 72 ALA A N 1
ATOM 533 C CA . ALA A 1 72 ? -11.905 4.288 -7.517 1.00 88.19 72 ALA A CA 1
ATOM 534 C C . ALA A 1 72 ? -12.402 5.747 -7.470 1.00 88.19 72 ALA A C 1
ATOM 536 O O . ALA A 1 72 ? -11.928 6.551 -8.277 1.00 88.19 72 ALA A O 1
ATOM 537 N N . ASP A 1 73 ? -13.313 6.089 -6.552 1.00 88.44 73 ASP A N 1
ATOM 538 C CA . ASP A 1 73 ? -13.833 7.453 -6.393 1.00 88.44 73 ASP A CA 1
ATOM 539 C C . ASP A 1 73 ? -12.787 8.350 -5.714 1.00 88.44 73 ASP A C 1
ATOM 541 O O . ASP A 1 73 ? -12.624 9.519 -6.070 1.00 88.44 73 ASP A O 1
ATOM 545 N N . HIS A 1 74 ? -12.012 7.772 -4.797 1.00 89.88 74 HIS A N 1
ATOM 546 C CA . HIS A 1 74 ? -10.923 8.438 -4.094 1.00 89.88 74 HIS A CA 1
ATOM 547 C C . HIS A 1 74 ? -9.597 8.396 -4.868 1.00 89.88 74 HIS A C 1
ATOM 549 O O . HIS A 1 74 ? -8.836 9.366 -4.878 1.00 89.88 74 HIS A O 1
ATOM 555 N N . TYR A 1 75 ? -9.298 7.282 -5.536 1.00 89.50 75 TYR A N 1
ATOM 556 C CA . TYR A 1 75 ? -8.079 7.083 -6.314 1.00 89.50 75 TYR A CA 1
ATOM 557 C C . TYR A 1 75 ? -8.357 6.180 -7.530 1.00 89.50 75 TYR A C 1
ATOM 559 O O . TYR A 1 75 ? -8.431 4.952 -7.413 1.00 89.50 75 TYR A O 1
ATOM 567 N N . PRO A 1 76 ? -8.457 6.749 -8.744 1.00 85.81 76 PRO A N 1
ATOM 568 C CA . PRO A 1 76 ? -8.831 5.987 -9.934 1.00 85.81 76 PRO A CA 1
ATOM 569 C C . PRO A 1 76 ? -7.691 5.124 -10.492 1.00 85.81 76 PRO A C 1
ATOM 571 O O . PRO A 1 76 ? -7.930 4.379 -11.436 1.00 85.81 76 PRO A O 1
ATOM 574 N N . ALA A 1 77 ? -6.472 5.246 -9.949 1.00 85.69 77 ALA A N 1
ATOM 575 C CA . ALA A 1 77 ? -5.281 4.507 -10.368 1.00 85.69 77 ALA A CA 1
ATOM 576 C C . ALA A 1 77 ? -5.055 4.494 -11.889 1.00 85.69 77 ALA A C 1
ATOM 578 O O . ALA A 1 77 ? -4.728 3.466 -12.463 1.00 85.69 77 ALA A O 1
ATOM 579 N N . ARG A 1 78 ? -5.266 5.623 -12.574 1.00 79.06 78 ARG A N 1
ATOM 580 C CA . ARG A 1 78 ? -5.099 5.690 -14.033 1.00 79.06 78 ARG A CA 1
ATOM 581 C C . ARG A 1 78 ? -3.672 6.034 -14.426 1.00 79.06 78 ARG A C 1
ATOM 583 O O . ARG A 1 78 ? -3.058 6.938 -13.849 1.00 79.06 78 ARG A O 1
ATOM 590 N N . PHE A 1 79 ? -3.191 5.379 -15.471 1.00 69.31 79 PHE A N 1
ATOM 591 C CA . PHE A 1 79 ? -2.012 5.790 -16.207 1.00 69.31 79 PHE A CA 1
ATOM 592 C C . PHE A 1 79 ? -2.409 6.861 -17.237 1.00 69.31 79 PHE A C 1
ATOM 594 O O . PHE A 1 79 ? -3.299 6.637 -18.060 1.00 69.31 79 PHE A O 1
ATOM 601 N N . PRO A 1 80 ? -1.804 8.057 -17.234 1.00 55.72 80 PRO A N 1
ATOM 602 C CA . PRO A 1 80 ? -2.120 9.099 -18.193 1.00 55.72 80 PRO A CA 1
ATOM 603 C C . PRO A 1 80 ? -1.414 8.787 -19.509 1.00 55.72 80 PRO A C 1
ATOM 605 O O . PRO A 1 80 ? -0.371 9.340 -19.840 1.00 55.72 80 PRO A O 1
ATOM 608 N N . VAL A 1 81 ? -2.027 7.927 -20.311 1.00 51.03 81 VAL A N 1
ATOM 609 C CA . VAL A 1 81 ? -1.630 7.709 -21.711 1.00 51.03 81 VAL A CA 1
ATOM 610 C C . VAL A 1 81 ? -1.749 8.985 -22.566 1.00 51.03 81 VAL A C 1
ATOM 612 O O . VAL A 1 81 ? -1.108 9.101 -23.604 1.00 51.03 81 VAL A O 1
ATOM 615 N N . GLY A 1 82 ? -2.512 9.989 -22.115 1.00 44.31 82 GLY A N 1
ATOM 616 C CA . GLY A 1 82 ? -2.819 11.198 -22.889 1.00 44.31 82 GLY A CA 1
ATOM 617 C C . GLY A 1 82 ? -1.655 12.163 -23.163 1.00 44.31 82 GLY A C 1
ATOM 618 O O . GLY A 1 82 ? -1.756 12.934 -24.112 1.00 44.31 82 GLY A O 1
ATOM 619 N N . GLU A 1 83 ? -0.563 12.142 -22.388 1.00 44.53 83 GLU A N 1
ATOM 620 C CA . GLU A 1 83 ? 0.596 13.031 -22.634 1.00 44.53 83 GLU A CA 1
ATOM 621 C C . GLU A 1 83 ? 1.694 12.386 -23.494 1.00 44.53 83 GLU A C 1
ATOM 623 O O . GLU A 1 83 ? 2.555 13.091 -24.020 1.00 44.53 83 GLU A O 1
ATOM 628 N N . ALA A 1 84 ? 1.658 11.062 -23.667 1.00 44.62 84 ALA A N 1
ATOM 629 C CA . ALA A 1 84 ? 2.696 10.307 -24.366 1.00 44.62 84 ALA A CA 1
ATOM 630 C C . ALA A 1 84 ? 2.402 10.129 -25.878 1.00 44.62 84 ALA A C 1
ATOM 632 O O . ALA A 1 84 ? 3.320 9.873 -26.655 1.00 44.62 84 ALA A O 1
ATOM 633 N N . GLY A 1 85 ? 1.149 10.347 -26.304 1.00 45.97 85 GLY A N 1
ATOM 634 C CA . GLY A 1 85 ? 0.668 10.128 -27.677 1.00 45.97 85 GLY A CA 1
ATOM 635 C C . GLY A 1 85 ? 0.027 8.746 -27.874 1.00 45.97 85 GLY A C 1
ATOM 636 O O . GLY A 1 85 ? 0.125 7.885 -27.007 1.00 45.97 85 GLY A O 1
ATOM 637 N N . GLU A 1 86 ? -0.663 8.539 -29.000 1.00 44.25 86 GLU A N 1
ATOM 638 C CA . GLU A 1 86 ? -1.018 7.193 -29.484 1.00 44.25 86 GLU A CA 1
ATOM 639 C C . GLU A 1 86 ? 0.287 6.562 -30.017 1.00 44.25 86 GLU A C 1
ATOM 641 O O . GLU A 1 86 ? 0.837 7.078 -30.984 1.00 44.25 86 GLU A O 1
ATOM 646 N N . ASP A 1 87 ? 0.813 5.521 -29.362 1.00 51.25 87 ASP A N 1
ATOM 647 C CA . ASP A 1 87 ? 2.147 4.903 -29.565 1.00 51.25 87 ASP A CA 1
ATOM 648 C C . ASP A 1 87 ? 3.368 5.712 -29.076 1.00 51.25 87 ASP A C 1
ATOM 650 O O . ASP A 1 87 ? 4.222 6.135 -29.865 1.00 51.25 87 ASP A O 1
ATOM 654 N N . PRO A 1 88 ? 3.518 5.906 -27.755 1.00 52.97 88 PRO A N 1
ATOM 655 C CA . PRO A 1 88 ? 4.765 6.414 -27.209 1.00 52.97 88 PRO A CA 1
ATOM 656 C C . PRO A 1 88 ? 5.892 5.390 -27.366 1.00 52.97 88 PRO A C 1
ATOM 658 O O . PRO A 1 88 ? 5.734 4.212 -27.052 1.00 52.97 88 PRO A O 1
ATOM 661 N N . ASP A 1 89 ? 7.067 5.858 -27.788 1.00 58.75 89 ASP A N 1
ATOM 662 C CA . ASP A 1 89 ? 8.288 5.051 -27.746 1.00 58.75 89 ASP A CA 1
ATOM 663 C C . ASP A 1 89 ? 8.532 4.544 -26.304 1.00 58.75 89 ASP A C 1
ATOM 665 O O . ASP A 1 89 ? 8.382 5.332 -25.359 1.00 58.75 89 ASP A O 1
ATOM 669 N N . PRO A 1 90 ? 8.936 3.276 -26.096 1.00 55.75 90 PRO A N 1
ATOM 670 C CA . PRO A 1 90 ? 9.138 2.706 -24.762 1.00 55.75 90 PRO A CA 1
ATOM 671 C C . PRO A 1 90 ? 10.052 3.542 -23.853 1.00 55.75 90 PRO A C 1
ATOM 673 O O . PRO A 1 90 ? 9.812 3.644 -22.648 1.00 55.75 90 PRO A O 1
ATOM 676 N N . ALA A 1 91 ? 11.058 4.235 -24.406 1.00 59.59 91 ALA A N 1
ATOM 677 C CA . ALA A 1 91 ? 11.916 5.113 -23.611 1.00 59.59 91 ALA A CA 1
ATOM 678 C C . ALA A 1 91 ? 11.193 6.393 -23.149 1.00 59.59 91 ALA A C 1
ATOM 680 O O . ALA A 1 91 ? 11.534 6.953 -22.105 1.00 59.59 91 ALA A O 1
ATOM 681 N N . THR A 1 92 ? 10.187 6.860 -23.890 1.00 58.06 92 THR A N 1
ATOM 682 C CA . THR A 1 92 ? 9.331 7.994 -23.505 1.00 58.06 92 THR A CA 1
ATOM 683 C C . THR A 1 92 ? 8.336 7.589 -22.424 1.00 58.06 92 THR A C 1
ATOM 685 O O . THR A 1 92 ? 8.133 8.359 -21.489 1.00 58.06 92 THR A O 1
ATOM 688 N N . VAL A 1 93 ? 7.794 6.369 -22.478 1.00 57.78 93 VAL A N 1
ATOM 689 C CA . VAL A 1 93 ? 6.967 5.819 -21.391 1.00 57.78 93 VAL A CA 1
ATOM 690 C C . VAL A 1 93 ? 7.781 5.738 -20.102 1.00 57.78 93 VAL A C 1
ATOM 692 O O . VAL A 1 93 ? 7.370 6.295 -19.090 1.00 57.78 93 VAL A O 1
ATOM 695 N N . ILE A 1 94 ? 8.981 5.154 -20.140 1.00 60.09 94 ILE A N 1
ATOM 696 C CA . ILE A 1 94 ? 9.830 4.980 -18.948 1.00 60.09 94 ILE A CA 1
ATOM 697 C C . ILE A 1 94 ? 10.267 6.325 -18.346 1.00 60.09 94 ILE A C 1
ATOM 699 O O . ILE A 1 94 ? 10.157 6.530 -17.136 1.00 60.09 94 ILE A O 1
ATOM 703 N N . ASN A 1 95 ? 10.736 7.270 -19.170 1.00 55.94 95 ASN A N 1
ATOM 704 C CA . ASN A 1 95 ? 11.105 8.607 -18.684 1.00 55.94 95 ASN A CA 1
ATOM 705 C C . ASN A 1 95 ? 9.878 9.408 -18.214 1.00 55.94 95 ASN A C 1
ATOM 707 O O . ASN A 1 95 ? 9.973 10.202 -17.274 1.00 55.94 95 ASN A O 1
ATOM 711 N N . GLY A 1 96 ? 8.726 9.176 -18.847 1.00 57.03 96 GLY A N 1
ATOM 712 C CA . GLY A 1 96 ? 7.437 9.741 -18.478 1.00 57.03 96 GLY A CA 1
ATOM 713 C C . GLY A 1 96 ? 6.965 9.254 -17.114 1.00 57.03 96 GLY A C 1
ATOM 714 O O . GLY A 1 96 ? 6.542 10.083 -16.322 1.00 57.03 96 GLY A O 1
ATOM 715 N N . VAL A 1 97 ? 7.122 7.965 -16.787 1.00 58.81 97 VAL A N 1
ATOM 716 C CA . VAL A 1 97 ? 6.707 7.366 -15.501 1.00 58.81 97 VAL A CA 1
ATOM 717 C C . VAL A 1 97 ? 7.316 8.106 -14.310 1.00 58.81 97 VAL A C 1
ATOM 719 O O . VAL A 1 97 ? 6.589 8.485 -13.397 1.00 58.81 97 VAL A O 1
ATOM 722 N N . GLY A 1 98 ? 8.625 8.377 -14.319 1.00 56.31 98 GLY A N 1
ATOM 723 C CA . GLY A 1 98 ? 9.290 9.057 -13.199 1.00 56.31 98 GLY A CA 1
ATOM 724 C C . GLY A 1 98 ? 8.815 10.502 -12.986 1.00 56.31 98 GLY A C 1
ATOM 725 O O . GLY A 1 98 ? 8.540 10.909 -11.857 1.00 56.31 98 GLY A O 1
ATOM 726 N N . LEU A 1 99 ? 8.676 11.273 -14.070 1.00 55.84 99 LEU A N 1
ATOM 727 C CA . LEU A 1 99 ? 8.171 12.655 -14.027 1.00 55.84 99 LEU A CA 1
ATOM 728 C C . LEU A 1 99 ? 6.668 12.713 -13.713 1.00 55.84 99 LEU A C 1
ATOM 730 O O . LEU A 1 99 ? 6.198 13.622 -13.027 1.00 55.84 99 LEU A O 1
ATOM 734 N N . PHE A 1 100 ? 5.919 11.721 -14.182 1.00 60.91 100 PHE A N 1
ATOM 735 C CA . PHE A 1 100 ? 4.492 11.589 -13.958 1.00 60.91 100 PHE A CA 1
ATOM 736 C C . PHE A 1 100 ? 4.176 11.241 -12.502 1.00 60.91 100 PHE A C 1
ATOM 738 O O . PHE A 1 100 ? 3.338 11.903 -11.896 1.00 60.91 100 PHE A O 1
ATOM 745 N N . VAL A 1 101 ? 4.871 10.266 -11.910 1.00 63.06 101 VAL A N 1
ATOM 746 C CA . VAL A 1 101 ? 4.701 9.916 -10.494 1.00 63.06 101 VAL A CA 1
ATOM 747 C C . VAL A 1 101 ? 4.964 11.133 -9.598 1.00 63.06 101 VAL A C 1
ATOM 749 O O . VAL A 1 101 ? 4.196 11.373 -8.668 1.00 63.06 101 VAL A O 1
ATOM 752 N N . ASP A 1 102 ? 6.004 11.928 -9.876 1.00 57.44 102 ASP A N 1
ATOM 753 C CA . ASP A 1 102 ? 6.305 13.147 -9.108 1.00 57.44 102 ASP A CA 1
ATOM 754 C C . ASP A 1 102 ? 5.199 14.215 -9.247 1.00 57.44 102 ASP A C 1
ATOM 756 O O . ASP A 1 102 ? 4.821 14.854 -8.262 1.00 57.44 102 ASP A O 1
ATOM 760 N N . SER A 1 103 ? 4.621 14.367 -10.443 1.00 54.88 103 SER A N 1
ATOM 761 C CA . SER A 1 103 ? 3.455 15.232 -10.685 1.00 54.88 103 SER A CA 1
ATOM 762 C C . SER A 1 103 ? 2.206 14.742 -9.936 1.00 54.88 103 SER A C 1
ATOM 764 O O . SER A 1 103 ? 1.508 15.524 -9.287 1.00 54.88 103 SER A O 1
ATOM 766 N N . MET A 1 104 ? 1.959 13.430 -9.940 1.00 64.06 104 MET A N 1
ATOM 767 C CA . MET A 1 104 ? 0.808 12.813 -9.281 1.00 64.06 104 MET A CA 1
ATOM 768 C C . MET A 1 104 ? 0.895 12.859 -7.752 1.00 64.06 104 MET A C 1
ATOM 770 O O . MET A 1 104 ? -0.098 13.168 -7.092 1.00 64.06 104 MET A O 1
ATOM 774 N N . ALA A 1 105 ? 2.085 12.622 -7.184 1.00 61.66 105 ALA A N 1
ATOM 775 C CA . ALA A 1 105 ? 2.341 12.690 -5.742 1.00 61.66 105 ALA A CA 1
ATOM 776 C C . ALA A 1 105 ? 1.969 14.050 -5.139 1.00 61.66 105 ALA A C 1
ATOM 778 O O . ALA A 1 105 ? 1.587 14.144 -3.974 1.00 61.66 105 ALA A O 1
ATOM 779 N N . ARG A 1 106 ? 2.069 15.117 -5.937 1.00 56.78 106 ARG A N 1
ATOM 780 C CA . ARG A 1 106 ? 1.742 16.487 -5.524 1.00 56.78 106 ARG A CA 1
ATOM 781 C C . ARG A 1 106 ? 0.263 16.838 -5.716 1.00 56.78 106 ARG A C 1
ATOM 783 O O . ARG A 1 106 ? -0.158 17.890 -5.245 1.00 56.78 106 ARG A O 1
ATOM 790 N N . GLY A 1 107 ? -0.508 15.992 -6.406 1.00 52.66 107 GLY A N 1
ATOM 791 C CA . GLY A 1 107 ? -1.858 16.301 -6.884 1.00 52.66 107 GLY A CA 1
ATOM 792 C C . GLY A 1 107 ? -3.015 15.528 -6.241 1.00 52.66 107 GLY A C 1
ATOM 793 O O . GLY A 1 107 ? -4.159 15.907 -6.477 1.00 52.66 107 GLY A O 1
ATOM 794 N N . LEU A 1 108 ? -2.775 14.473 -5.448 1.00 66.25 108 LEU A N 1
ATOM 795 C CA . LEU A 1 108 ? -3.848 13.583 -4.970 1.00 66.25 108 LEU A CA 1
ATOM 796 C C . LEU A 1 108 ? -4.122 13.695 -3.456 1.00 66.25 108 LEU A C 1
ATOM 798 O O . LEU A 1 108 ? -3.354 13.166 -2.656 1.00 66.25 108 LEU A O 1
ATOM 802 N N . PRO A 1 109 ? -5.252 14.300 -3.040 1.00 71.50 109 PRO A N 1
ATOM 803 C CA . PRO A 1 109 ? -5.739 14.246 -1.658 1.00 71.50 109 PRO A CA 1
ATOM 804 C C . PRO A 1 109 ? -6.651 13.035 -1.362 1.00 71.50 109 PRO A C 1
ATOM 806 O O . PRO A 1 109 ? -7.138 12.903 -0.244 1.00 71.50 109 PRO A O 1
ATOM 809 N N . GLY A 1 110 ? -6.898 12.147 -2.331 1.00 81.69 110 GLY A N 1
ATOM 810 C CA . GLY A 1 110 ? -7.930 11.104 -2.240 1.00 81.69 110 GLY A CA 1
ATOM 811 C C . GLY A 1 110 ? -7.800 10.132 -1.063 1.00 81.69 110 GLY A C 1
ATOM 812 O O . GLY A 1 110 ? -8.801 9.761 -0.460 1.00 81.69 110 GLY A O 1
ATOM 813 N N . GLY A 1 111 ? -6.574 9.773 -0.672 1.00 87.69 111 GLY A N 1
ATOM 814 C CA . GLY A 1 111 ? -6.355 8.902 0.487 1.00 87.69 111 GLY A CA 1
ATOM 815 C C . GLY A 1 111 ? -6.772 9.526 1.822 1.00 87.69 111 GLY A C 1
ATOM 816 O O . GLY A 1 111 ? -7.192 8.799 2.716 1.00 87.69 111 GLY A O 1
ATOM 817 N N . LEU A 1 112 ? -6.696 10.857 1.957 1.00 90.81 112 LEU A N 1
ATOM 818 C CA . LEU A 1 112 ? -7.188 11.556 3.152 1.00 90.81 112 LEU A CA 1
ATOM 819 C C . LEU A 1 112 ? -8.712 11.504 3.213 1.00 90.81 112 LEU A C 1
ATOM 821 O O . LEU A 1 112 ? -9.257 11.140 4.248 1.00 90.81 112 LEU A O 1
ATOM 825 N N . ALA A 1 113 ? -9.377 11.792 2.093 1.00 91.62 113 ALA A N 1
ATOM 826 C CA . ALA A 1 113 ? -10.831 11.710 1.999 1.00 91.62 113 ALA A CA 1
ATOM 827 C C . ALA A 1 113 ? -11.345 10.288 2.298 1.00 91.62 113 ALA A C 1
ATOM 829 O O . ALA A 1 113 ? -12.286 10.143 3.063 1.00 91.62 113 ALA A O 1
ATOM 830 N N . MET A 1 114 ? -10.654 9.241 1.827 1.00 93.94 114 MET A N 1
ATOM 831 C CA . MET A 1 114 ? -11.006 7.850 2.150 1.00 93.94 114 MET A CA 1
ATOM 832 C C . MET A 1 114 ? -10.962 7.568 3.661 1.00 93.94 114 MET A C 1
ATOM 834 O O . MET A 1 114 ? -11.840 6.900 4.203 1.00 93.94 114 MET A O 1
ATOM 838 N N . VAL A 1 115 ? -9.928 8.065 4.349 1.00 95.94 115 VAL A N 1
ATOM 839 C CA . VAL A 1 115 ? -9.807 7.944 5.810 1.00 95.94 115 VAL A CA 1
ATOM 840 C C . VAL A 1 115 ? -10.919 8.726 6.508 1.00 95.94 115 VAL A C 1
ATOM 842 O O . VAL A 1 115 ? -11.552 8.201 7.419 1.00 95.94 115 VAL A O 1
ATOM 845 N N . GLU A 1 116 ? -11.189 9.955 6.070 1.00 95.50 116 GLU A N 1
ATOM 846 C CA . GLU A 1 116 ? -12.251 10.793 6.629 1.00 95.50 116 GLU A CA 1
ATOM 847 C C . GLU A 1 116 ? -13.636 10.153 6.467 1.00 95.50 116 GLU A C 1
ATOM 849 O O . GLU A 1 116 ? -14.392 10.104 7.437 1.00 95.50 116 GLU A O 1
ATOM 854 N N . ASP A 1 117 ? -13.957 9.627 5.287 1.00 95.25 117 ASP A N 1
ATOM 855 C CA . ASP A 1 117 ? -15.229 8.964 4.996 1.00 95.25 117 ASP A CA 1
ATOM 856 C C . ASP A 1 117 ? -15.373 7.655 5.780 1.00 95.25 117 ASP A C 1
ATOM 858 O O . ASP A 1 117 ? -16.441 7.363 6.329 1.00 95.25 117 ASP A O 1
ATOM 862 N N . TYR A 1 118 ? -14.293 6.879 5.905 1.00 95.06 118 TYR A N 1
ATOM 863 C CA . TYR A 1 118 ? -14.270 5.676 6.735 1.00 95.06 118 TYR A CA 1
ATOM 864 C C . TYR A 1 118 ? -14.535 6.000 8.212 1.00 95.06 118 TYR A C 1
ATOM 866 O O . TYR A 1 118 ? -15.419 5.404 8.826 1.00 95.06 118 TYR A O 1
ATOM 874 N N . GLU A 1 119 ? -13.823 6.968 8.793 1.00 96.25 119 GLU A N 1
ATOM 875 C CA . GLU A 1 119 ? -13.985 7.337 10.207 1.00 96.25 119 GLU A CA 1
ATOM 876 C C . GLU A 1 119 ? -15.356 7.965 10.484 1.00 96.25 119 GLU A C 1
ATOM 878 O O . GLU A 1 119 ? -15.965 7.697 11.519 1.00 96.25 119 GLU A O 1
ATOM 883 N N . GLN A 1 120 ? -15.889 8.757 9.549 1.00 96.06 120 GLN A N 1
ATOM 884 C CA . GLN A 1 120 ? -17.228 9.338 9.668 1.00 96.06 120 GLN A CA 1
ATOM 885 C C . GLN A 1 120 ? -18.337 8.291 9.559 1.00 96.06 120 GLN A C 1
ATOM 887 O O . GLN A 1 120 ? -19.306 8.352 10.314 1.00 96.06 120 GLN A O 1
ATOM 892 N N . SER A 1 121 ? -18.216 7.347 8.623 1.00 93.50 121 SER A N 1
ATOM 893 C CA . SER A 1 121 ? -19.245 6.325 8.391 1.00 93.50 121 SER A CA 1
ATOM 894 C C . SER A 1 121 ? -19.275 5.245 9.471 1.00 93.50 121 SER A C 1
ATOM 896 O O . SER A 1 121 ? -20.345 4.718 9.761 1.00 93.50 121 SER A O 1
ATOM 898 N N . THR A 1 122 ? -18.127 4.937 10.078 1.00 92.12 122 THR A N 1
ATOM 899 C CA . THR A 1 122 ? -17.998 3.895 11.113 1.00 92.12 122 THR A CA 1
ATOM 900 C C . THR A 1 122 ? -17.987 4.442 12.540 1.00 92.12 122 THR A C 1
ATOM 902 O O . THR A 1 122 ? -18.158 3.684 13.487 1.00 92.12 122 THR A O 1
ATOM 905 N N . GLY A 1 123 ? -17.711 5.737 12.729 1.00 95.31 123 GLY A N 1
ATOM 906 C CA . GLY A 1 123 ? -17.428 6.314 14.048 1.00 95.31 123 GLY A CA 1
ATOM 907 C C . GLY A 1 123 ? -16.093 5.858 14.658 1.00 95.31 123 GLY A C 1
ATOM 908 O O . GLY A 1 123 ? -15.756 6.265 15.774 1.00 95.31 123 GLY A O 1
ATOM 909 N N . CYS A 1 124 ? -15.323 5.029 13.948 1.00 94.69 124 CYS A N 1
ATOM 910 C CA . CYS A 1 124 ? -14.062 4.481 14.422 1.00 94.69 124 CYS A CA 1
ATOM 911 C C . CYS A 1 124 ? -12.891 5.424 14.170 1.00 94.69 124 CYS A C 1
ATOM 913 O O . CYS A 1 124 ? -12.909 6.250 13.266 1.00 94.69 124 CYS A O 1
ATOM 915 N N . ARG A 1 125 ? -11.834 5.273 14.976 1.00 96.12 125 ARG A N 1
ATOM 916 C CA . ARG A 1 125 ? -10.604 6.063 14.856 1.00 96.12 125 ARG A CA 1
ATOM 917 C C . ARG A 1 125 ? -9.359 5.195 15.105 1.00 96.12 125 ARG A C 1
ATOM 919 O O . ARG A 1 125 ? -8.737 5.325 16.159 1.00 96.12 125 ARG A O 1
ATOM 926 N N . PRO A 1 126 ? -9.025 4.282 14.177 1.00 96.88 126 PRO A N 1
ATOM 927 C CA . PRO A 1 126 ? -7.941 3.316 14.353 1.00 96.88 126 PRO A CA 1
ATOM 928 C C . PRO A 1 126 ? -6.558 3.962 14.182 1.00 96.88 126 PRO A C 1
ATOM 930 O O . PRO A 1 126 ? -6.436 5.109 13.727 1.00 96.88 126 PRO A O 1
ATOM 933 N N . ASP A 1 127 ? -5.510 3.202 14.497 1.00 97.94 127 ASP A N 1
ATOM 934 C CA . ASP A 1 127 ? -4.188 3.443 13.919 1.00 97.94 127 ASP A CA 1
ATOM 935 C C . ASP A 1 127 ? -4.121 2.864 12.497 1.00 97.94 127 ASP A C 1
ATOM 937 O O . ASP A 1 127 ? -4.916 2.007 12.115 1.00 97.94 127 ASP A O 1
ATOM 941 N N . TYR A 1 128 ? -3.133 3.283 11.713 1.00 98.12 128 TYR A N 1
ATOM 942 C CA . TYR A 1 128 ? -2.981 2.875 10.324 1.00 98.12 128 TYR A CA 1
ATOM 943 C C . TYR A 1 128 ? -1.607 2.295 10.010 1.00 98.12 128 TYR A C 1
ATOM 945 O O . TYR A 1 128 ? -0.584 2.688 10.578 1.00 98.12 128 TYR A O 1
ATOM 953 N N . VAL A 1 129 ? -1.586 1.404 9.023 1.00 98.00 129 VAL A N 1
ATOM 954 C CA . VAL A 1 129 ? -0.386 0.950 8.314 1.00 98.00 129 VAL A CA 1
ATOM 955 C C . VAL A 1 129 ? -0.555 1.291 6.839 1.00 98.00 129 VAL A C 1
ATOM 957 O O . VAL A 1 129 ? -1.555 0.913 6.240 1.00 98.00 129 VAL A O 1
ATOM 960 N N . GLY A 1 130 ? 0.402 1.994 6.234 1.00 97.06 130 GLY A N 1
ATOM 961 C CA . GLY A 1 130 ? 0.377 2.245 4.789 1.00 97.06 130 GLY A CA 1
ATOM 962 C C . GLY A 1 130 ? 0.816 1.010 4.000 1.00 97.06 130 GLY A C 1
ATOM 963 O O . GLY A 1 130 ? 1.841 0.412 4.330 1.00 97.06 130 GLY A O 1
ATOM 964 N N . LEU A 1 131 ? 0.087 0.644 2.948 1.00 97.75 131 LEU A N 1
ATOM 965 C CA . LEU A 1 131 ? 0.441 -0.451 2.043 1.00 97.75 131 LEU A CA 1
ATOM 966 C C . LEU A 1 131 ? 0.338 0.013 0.586 1.00 97.75 131 LEU A C 1
ATOM 968 O O . LEU A 1 131 ? -0.752 0.120 0.038 1.00 97.75 131 LEU A O 1
ATOM 972 N N . GLY A 1 132 ? 1.468 0.318 -0.045 1.00 96.00 132 GLY A N 1
ATOM 973 C CA . GLY A 1 132 ? 1.485 0.945 -1.371 1.00 96.00 132 GLY A CA 1
ATOM 974 C C . GLY A 1 132 ? 2.244 0.134 -2.406 1.00 96.00 132 GLY A C 1
ATOM 975 O O . GLY A 1 132 ? 3.306 -0.406 -2.106 1.00 96.00 132 GLY A O 1
ATOM 976 N N . TYR A 1 133 ? 1.751 0.112 -3.640 1.00 95.56 133 TYR A N 1
ATOM 977 C CA . TYR A 1 133 ? 2.483 -0.439 -4.778 1.00 95.56 133 TYR A CA 1
ATOM 978 C C . TYR A 1 133 ? 2.566 0.576 -5.919 1.00 95.56 133 TYR A C 1
ATOM 980 O O . TYR A 1 133 ? 1.573 1.216 -6.259 1.00 95.56 133 TYR A O 1
ATOM 988 N N . SER A 1 134 ? 3.758 0.731 -6.506 1.00 91.75 134 SER A N 1
ATOM 989 C CA . SER A 1 134 ? 3.989 1.588 -7.674 1.00 91.75 134 SER A CA 1
ATOM 990 C C . SER A 1 134 ? 3.463 3.021 -7.450 1.00 91.75 134 SER A C 1
ATOM 992 O O . SER A 1 134 ? 3.819 3.673 -6.463 1.00 91.75 134 SER A O 1
ATOM 994 N N . GLN A 1 135 ? 2.583 3.514 -8.324 1.00 87.75 135 GLN A N 1
ATOM 995 C CA . GLN A 1 135 ? 1.892 4.803 -8.205 1.00 87.75 135 GLN A CA 1
ATOM 996 C C . GLN A 1 135 ? 1.107 4.964 -6.887 1.00 87.75 135 GLN A C 1
ATOM 998 O O . GLN A 1 135 ? 1.040 6.072 -6.350 1.00 87.75 135 GLN A O 1
ATOM 1003 N N . GLY A 1 136 ? 0.576 3.884 -6.312 1.00 91.12 1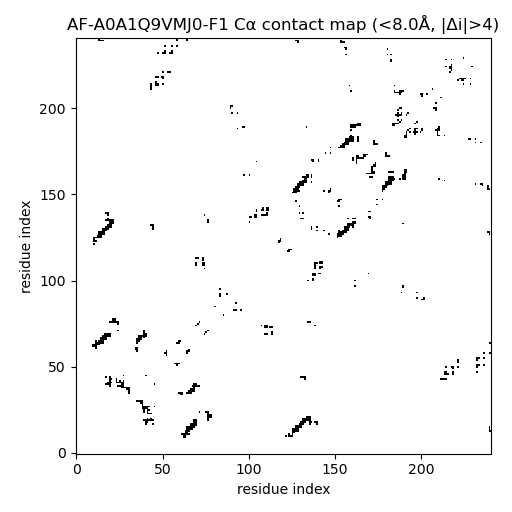36 GLY A N 1
ATOM 1004 C CA . GLY A 1 136 ? -0.154 3.917 -5.045 1.00 91.12 136 GLY A CA 1
ATOM 1005 C C . GLY A 1 136 ? 0.683 4.433 -3.871 1.00 91.12 136 GLY A C 1
ATOM 1006 O O . GLY A 1 136 ? 0.151 5.053 -2.952 1.00 91.12 136 GLY A O 1
ATOM 1007 N N . VAL A 1 137 ? 2.014 4.288 -3.921 1.00 91.12 137 VAL A N 1
ATOM 1008 C CA . VAL A 1 137 ? 2.918 4.879 -2.915 1.00 91.12 137 VAL A CA 1
ATOM 1009 C C . VAL A 1 137 ? 2.835 6.410 -2.924 1.00 91.12 137 VAL A C 1
ATOM 1011 O O . VAL A 1 137 ? 2.801 7.044 -1.866 1.00 91.12 137 VAL A O 1
ATOM 1014 N N . ALA A 1 138 ? 2.756 7.016 -4.110 1.00 84.81 138 ALA A N 1
ATOM 1015 C CA . ALA A 1 138 ? 2.567 8.456 -4.251 1.00 84.81 138 ALA A CA 1
ATOM 1016 C C . ALA A 1 138 ? 1.202 8.889 -3.695 1.00 84.81 138 ALA A C 1
ATOM 1018 O O . ALA A 1 138 ? 1.137 9.841 -2.918 1.00 84.81 138 ALA A O 1
ATOM 1019 N N . ALA A 1 139 ? 0.137 8.147 -4.022 1.00 86.19 139 ALA A N 1
ATOM 1020 C CA . ALA A 1 139 ? -1.224 8.426 -3.558 1.00 86.19 139 ALA A CA 1
ATOM 1021 C C . ALA A 1 139 ? -1.373 8.332 -2.027 1.00 86.19 139 ALA A C 1
ATOM 1023 O O . ALA A 1 139 ? -2.111 9.113 -1.425 1.00 86.19 139 ALA A O 1
ATOM 1024 N N . LEU A 1 140 ? -0.643 7.419 -1.377 1.00 90.50 140 LEU A N 1
ATOM 1025 C CA . LEU A 1 140 ? -0.655 7.289 0.081 1.00 90.50 140 LEU A CA 1
ATOM 1026 C C . LEU A 1 140 ? 0.171 8.350 0.800 1.00 90.50 140 LEU A C 1
ATOM 1028 O O . LEU A 1 140 ? -0.016 8.560 1.996 1.00 90.50 140 LEU A O 1
ATOM 1032 N N . THR A 1 141 ? 1.107 9.012 0.126 1.00 87.31 141 THR A N 1
ATOM 1033 C CA . THR A 1 141 ? 2.084 9.831 0.843 1.00 87.31 141 THR A CA 1
ATOM 1034 C C . THR A 1 141 ? 1.448 10.990 1.632 1.00 87.31 141 THR A C 1
ATOM 1036 O O . THR A 1 141 ? 1.790 11.138 2.810 1.00 87.31 141 THR A O 1
ATOM 1039 N N . PRO A 1 142 ? 0.505 11.783 1.080 1.00 86.75 142 PRO A N 1
ATOM 1040 C CA . PRO A 1 142 ? -0.138 12.856 1.841 1.00 86.75 142 PRO A CA 1
ATOM 1041 C C . PRO A 1 142 ? -0.860 12.351 3.097 1.00 86.75 142 PRO A C 1
ATOM 1043 O O . PRO A 1 142 ? -0.643 12.884 4.185 1.00 86.75 142 PRO A O 1
ATOM 1046 N N . VAL A 1 143 ? -1.653 11.279 2.973 1.00 90.94 143 VAL A N 1
ATOM 1047 C CA . VAL A 1 143 ? -2.383 10.689 4.108 1.00 90.94 143 VAL A CA 1
ATOM 1048 C C . VAL A 1 143 ? -1.440 10.073 5.137 1.00 90.94 143 VAL A C 1
ATOM 1050 O O . VAL A 1 143 ? -1.616 10.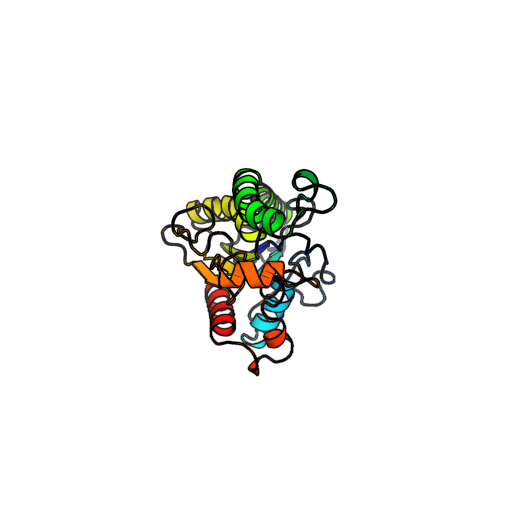287 6.334 1.00 90.94 143 VAL A O 1
ATOM 1053 N N . GLN A 1 144 ? -0.370 9.410 4.699 1.00 92.62 144 GLN A N 1
ATOM 1054 C CA . GLN A 1 144 ? 0.657 8.889 5.594 1.00 92.62 144 GLN A CA 1
ATOM 1055 C C . GLN A 1 144 ? 1.344 10.006 6.399 1.00 92.62 144 GLN A C 1
ATOM 1057 O O . GLN A 1 144 ? 1.539 9.848 7.602 1.00 92.62 144 GLN A O 1
ATOM 1062 N N . HIS A 1 145 ? 1.680 11.147 5.786 1.00 89.50 145 HIS A N 1
ATOM 1063 C CA . HIS A 1 145 ? 2.273 12.272 6.520 1.00 89.50 145 HIS A CA 1
ATOM 1064 C C . HIS A 1 145 ? 1.324 12.855 7.569 1.00 89.50 145 HIS A C 1
ATOM 1066 O O . HIS A 1 145 ? 1.763 13.129 8.688 1.00 89.50 145 HIS A O 1
ATOM 1072 N N . THR A 1 146 ? 0.042 13.015 7.237 1.00 91.25 146 THR A N 1
ATOM 1073 C CA . THR A 1 146 ? -0.971 13.487 8.190 1.00 91.25 146 THR A CA 1
ATOM 1074 C C . THR A 1 146 ? -1.125 12.511 9.354 1.00 91.25 146 THR A C 1
ATOM 1076 O O . THR A 1 146 ? -0.973 12.904 10.509 1.00 91.25 146 THR A O 1
ATOM 1079 N N . LEU A 1 147 ? -1.313 11.219 9.072 1.00 94.38 147 LEU A N 1
ATOM 1080 C CA . LEU A 1 147 ? -1.455 10.188 10.102 1.00 94.38 147 LEU A CA 1
ATOM 1081 C C . LEU A 1 147 ? -0.197 10.058 10.973 1.00 94.38 147 LEU A C 1
ATOM 1083 O O . LEU A 1 147 ? -0.301 9.860 12.182 1.00 94.38 147 LEU A O 1
ATOM 1087 N N . ALA A 1 148 ? 0.998 10.216 10.397 1.00 93.31 148 ALA A N 1
ATOM 1088 C CA . ALA A 1 148 ? 2.247 10.251 11.153 1.00 93.31 148 ALA A CA 1
ATOM 1089 C C . ALA A 1 148 ? 2.318 11.463 12.093 1.00 93.31 148 ALA A C 1
ATOM 1091 O O . ALA A 1 148 ? 2.699 11.312 13.253 1.00 93.31 148 ALA A O 1
ATOM 1092 N N . ALA A 1 149 ? 1.926 12.651 11.621 1.00 91.94 149 ALA A N 1
ATOM 1093 C CA . ALA A 1 149 ? 1.884 13.865 12.438 1.00 91.94 149 ALA A CA 1
ATOM 1094 C C . ALA A 1 149 ? 0.866 13.765 13.588 1.00 91.94 149 ALA A C 1
ATOM 1096 O O . ALA A 1 149 ? 1.082 14.343 14.653 1.00 91.94 149 ALA A O 1
ATOM 1097 N N . GLU A 1 150 ? -0.206 12.994 13.398 1.00 94.25 150 GLU A N 1
ATOM 1098 C CA . GLU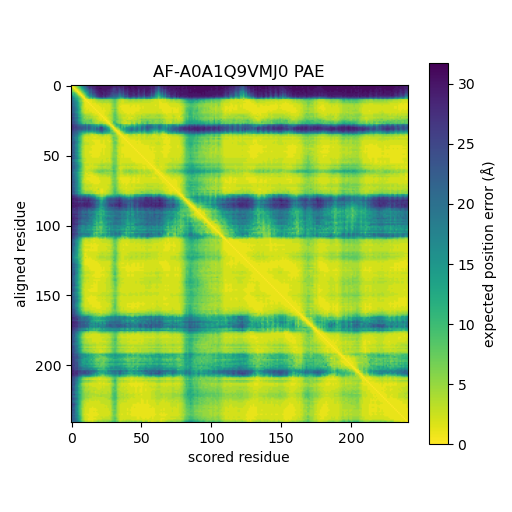 A 1 150 ? -1.196 12.671 14.431 1.00 94.25 150 GLU A CA 1
ATOM 1099 C C . GLU A 1 150 ? -0.754 11.549 15.386 1.00 94.25 150 GLU A C 1
ATOM 1101 O O . GLU A 1 150 ? -1.443 11.280 16.369 1.00 94.25 150 GLU A O 1
ATOM 1106 N N . GLY A 1 151 ? 0.377 10.883 15.124 1.00 94.56 151 GLY A N 1
ATOM 1107 C CA . GLY A 1 151 ? 0.836 9.727 15.901 1.00 94.56 151 GLY A CA 1
ATOM 1108 C C . GLY A 1 151 ? 0.033 8.445 15.651 1.00 94.56 151 GLY A C 1
ATOM 1109 O O . GLY A 1 151 ? 0.094 7.529 16.462 1.00 94.56 151 GLY A O 1
ATOM 1110 N N . ARG A 1 152 ? -0.708 8.385 14.539 1.00 96.38 152 ARG A N 1
ATOM 1111 C CA . ARG A 1 152 ? -1.626 7.297 14.165 1.00 96.38 152 ARG A CA 1
ATOM 1112 C C . ARG A 1 152 ? -1.105 6.428 13.024 1.00 96.38 152 ARG A C 1
ATOM 1114 O O . ARG A 1 152 ? -1.773 5.483 12.632 1.00 96.38 152 ARG A O 1
ATOM 1121 N N . LEU A 1 153 ? 0.069 6.724 12.462 1.00 96.81 153 LEU A N 1
ATOM 1122 C CA . LEU A 1 153 ? 0.725 5.855 11.483 1.00 96.81 153 LEU A CA 1
ATOM 1123 C C . LEU A 1 153 ? 1.739 4.946 12.186 1.00 96.81 153 LEU A C 1
ATOM 1125 O O . LEU A 1 153 ? 2.790 5.412 12.626 1.00 96.81 153 LEU A O 1
ATOM 1129 N N . ARG A 1 154 ? 1.458 3.640 12.244 1.00 96.88 154 ARG A N 1
ATOM 1130 C CA . ARG A 1 154 ? 2.368 2.644 12.836 1.00 96.88 154 ARG A CA 1
ATOM 1131 C C . ARG A 1 154 ? 3.572 2.339 11.957 1.00 96.88 154 ARG A C 1
ATOM 1133 O O . ARG A 1 154 ? 4.628 1.981 12.468 1.00 96.88 154 ARG A O 1
ATOM 1140 N N . GLY A 1 155 ? 3.417 2.462 10.643 1.00 96.00 155 GLY A N 1
ATOM 1141 C CA . GLY A 1 155 ? 4.457 2.176 9.662 1.00 96.00 155 GLY A CA 1
ATOM 1142 C C . GLY A 1 155 ? 3.921 2.119 8.240 1.00 96.00 155 GLY A C 1
ATOM 1143 O O . GLY A 1 155 ? 2.731 2.330 8.007 1.00 96.00 155 GLY A O 1
ATOM 1144 N N . ALA A 1 156 ? 4.798 1.807 7.289 1.00 95.81 156 ALA A N 1
ATOM 1145 C CA . ALA A 1 156 ? 4.398 1.543 5.913 1.00 95.81 156 ALA A CA 1
ATOM 1146 C C . ALA A 1 156 ? 5.213 0.420 5.263 1.00 95.81 156 ALA A C 1
ATOM 1148 O O . ALA A 1 156 ? 6.396 0.239 5.562 1.00 95.81 156 ALA A O 1
ATOM 1149 N N . VAL A 1 157 ? 4.577 -0.300 4.342 1.00 96.75 157 VAL A N 1
ATOM 1150 C CA . VAL A 1 157 ? 5.204 -1.285 3.460 1.00 96.75 157 VAL A CA 1
ATOM 1151 C C . VAL A 1 157 ? 4.923 -0.889 2.016 1.00 96.75 157 VAL A C 1
ATOM 1153 O O . VAL A 1 157 ? 3.775 -0.666 1.638 1.00 96.75 157 VAL A O 1
ATOM 1156 N N . HIS A 1 158 ? 5.976 -0.765 1.212 1.00 95.44 158 HIS A N 1
ATOM 1157 C CA . HIS A 1 158 ? 5.897 -0.301 -0.168 1.00 95.44 158 HIS A CA 1
ATOM 1158 C C . HIS A 1 158 ? 6.573 -1.275 -1.132 1.00 95.44 158 HIS A C 1
ATOM 1160 O O . HIS A 1 158 ? 7.662 -1.777 -0.847 1.00 95.44 158 HIS A O 1
ATOM 1166 N N . PHE A 1 159 ? 5.962 -1.480 -2.294 1.00 95.81 159 PHE A N 1
ATOM 1167 C CA . PHE A 1 159 ? 6.470 -2.307 -3.391 1.00 95.81 159 PHE A CA 1
ATOM 1168 C C . PHE A 1 159 ? 6.608 -1.473 -4.657 1.00 95.81 159 PHE A C 1
ATOM 1170 O O . PHE A 1 159 ? 5.825 -0.548 -4.869 1.00 95.81 159 PHE A O 1
ATOM 1177 N N . GLY A 1 160 ? 7.604 -1.771 -5.492 1.00 92.19 160 GLY A N 1
ATOM 1178 C CA . GLY A 1 160 ? 7.819 -1.047 -6.749 1.00 92.19 160 GLY A CA 1
ATOM 1179 C C . GLY A 1 160 ? 7.907 0.464 -6.540 1.00 92.19 160 GLY A C 1
ATOM 1180 O O . GLY A 1 160 ? 7.402 1.227 -7.353 1.00 92.19 160 GLY A O 1
ATOM 1181 N N . ASN A 1 161 ? 8.437 0.905 -5.390 1.00 90.62 161 ASN A N 1
ATOM 1182 C CA . ASN A 1 161 ? 8.332 2.295 -4.963 1.00 90.62 161 ASN A CA 1
ATOM 1183 C C . ASN A 1 161 ? 9.170 3.195 -5.894 1.00 90.62 161 ASN A C 1
ATOM 1185 O O . ASN A 1 161 ? 10.401 3.111 -5.850 1.00 90.62 161 ASN A O 1
ATOM 1189 N N . PRO A 1 162 ? 8.558 4.108 -6.664 1.00 83.94 162 PRO A N 1
ATOM 1190 C CA . PRO A 1 162 ? 9.291 4.984 -7.582 1.00 83.94 162 PRO A CA 1
ATOM 1191 C C . PRO A 1 162 ? 10.283 5.925 -6.878 1.00 83.94 162 PRO A C 1
ATOM 1193 O O . PRO A 1 162 ? 11.226 6.432 -7.481 1.00 83.94 162 PRO A O 1
ATOM 1196 N N . PHE A 1 163 ? 10.122 6.126 -5.572 1.00 81.88 163 PHE A N 1
ATOM 1197 C CA . PHE A 1 163 ? 10.998 6.938 -4.733 1.00 81.88 163 PHE A CA 1
ATOM 1198 C C . PHE A 1 163 ? 12.022 6.107 -3.945 1.00 81.88 163 PHE A C 1
ATOM 1200 O O . PHE A 1 163 ? 12.719 6.648 -3.086 1.00 81.88 163 PHE A O 1
ATOM 1207 N N . HIS A 1 164 ? 12.154 4.803 -4.228 1.00 83.00 164 HIS A N 1
ATOM 1208 C CA . HIS A 1 164 ? 13.018 3.870 -3.489 1.00 83.00 164 HIS A CA 1
ATOM 1209 C C . HIS A 1 164 ? 14.474 4.353 -3.361 1.00 83.00 164 HIS A C 1
ATOM 1211 O O . HIS A 1 164 ? 15.108 4.164 -2.324 1.00 83.00 164 HIS A O 1
ATOM 1217 N N . ARG A 1 165 ? 15.004 5.019 -4.395 1.00 74.56 165 ARG A N 1
ATOM 1218 C CA . ARG A 1 165 ? 16.385 5.538 -4.437 1.00 74.56 165 ARG A CA 1
ATOM 1219 C C . ARG A 1 165 ? 16.538 6.990 -3.984 1.00 74.56 165 ARG A C 1
ATOM 1221 O O . ARG A 1 165 ? 17.649 7.515 -4.030 1.00 74.56 165 ARG A O 1
ATOM 1228 N N . ALA A 1 166 ? 15.461 7.638 -3.552 1.00 70.31 166 ALA A N 1
ATOM 1229 C CA . ALA A 1 166 ? 15.461 9.041 -3.151 1.00 70.31 166 ALA A CA 1
ATOM 1230 C C . ALA A 1 166 ? 15.033 9.212 -1.680 1.00 70.31 166 ALA A C 1
ATOM 1232 O O . ALA A 1 166 ? 13.989 9.813 -1.397 1.00 70.31 166 ALA A O 1
ATOM 1233 N N . PRO A 1 167 ? 15.829 8.699 -0.720 1.00 63.12 167 PRO A N 1
ATOM 1234 C CA . PRO A 1 167 ? 15.514 8.832 0.695 1.00 63.12 167 PRO A CA 1
ATOM 1235 C C . PRO A 1 167 ? 15.439 10.313 1.086 1.00 63.12 167 PRO A C 1
ATOM 1237 O O . PRO A 1 167 ? 16.371 11.079 0.846 1.00 63.12 167 PRO A O 1
ATOM 1240 N N . GLY A 1 168 ? 14.319 10.719 1.689 1.00 57.59 168 GLY A N 1
ATOM 1241 C CA . GLY A 1 168 ? 14.061 12.108 2.096 1.00 57.59 168 GLY A CA 1
ATOM 1242 C C . GLY A 1 168 ? 13.103 12.891 1.195 1.00 57.59 168 GLY A C 1
ATOM 1243 O O . GLY A 1 168 ? 12.660 13.963 1.600 1.00 57.59 168 GLY A O 1
ATOM 1244 N N . LEU A 1 169 ? 12.741 12.366 0.020 1.00 61.50 169 LEU A N 1
ATOM 1245 C CA . LEU A 1 169 ? 11.617 12.890 -0.760 1.00 61.50 169 LEU A CA 1
ATOM 1246 C C . LEU A 1 169 ? 10.285 12.307 -0.266 1.00 61.50 169 LEU A C 1
ATOM 1248 O O . LEU A 1 169 ? 10.249 11.247 0.364 1.00 61.50 169 LEU A O 1
ATOM 1252 N N . ILE A 1 170 ? 9.191 13.008 -0.575 1.00 58.69 170 ILE A N 1
ATOM 1253 C CA . ILE A 1 170 ? 7.807 12.519 -0.451 1.00 58.69 170 ILE A CA 1
ATOM 1254 C C . ILE A 1 170 ? 7.739 11.127 -1.103 1.00 58.69 170 ILE A C 1
ATOM 1256 O O . ILE A 1 170 ? 8.135 10.968 -2.252 1.00 58.69 170 ILE A O 1
ATOM 1260 N N . GLY A 1 171 ? 7.329 10.109 -0.341 1.00 56.47 171 GLY A N 1
ATOM 1261 C CA . GLY A 1 171 ? 7.244 8.715 -0.798 1.00 56.47 171 GLY A CA 1
ATOM 1262 C C . GLY A 1 171 ? 8.559 7.925 -0.731 1.00 56.47 171 GLY A C 1
ATOM 1263 O O . GLY A 1 171 ? 8.540 6.701 -0.819 1.00 56.47 171 GLY A O 1
ATOM 1264 N N . GLY A 1 172 ? 9.700 8.576 -0.476 1.00 58.94 172 GLY A N 1
ATOM 1265 C CA . GLY A 1 172 ? 11.037 7.967 -0.363 1.00 58.94 172 GLY A CA 1
ATOM 1266 C C . GLY A 1 172 ? 11.364 7.352 1.004 1.00 58.94 172 GLY A C 1
ATOM 1267 O O . GLY A 1 172 ? 12.525 7.088 1.307 1.00 58.94 172 GLY A O 1
ATOM 1268 N N . GLY A 1 173 ? 10.361 7.159 1.864 1.00 59.66 173 GLY A N 1
ATOM 1269 C CA . GLY A 1 173 ? 10.489 6.400 3.114 1.00 59.66 173 GLY A CA 1
ATOM 1270 C C . GLY A 1 173 ? 11.055 7.137 4.335 1.00 59.66 173 GLY A C 1
ATOM 1271 O O . GLY A 1 173 ? 11.214 6.510 5.377 1.00 59.66 173 GLY A O 1
ATOM 1272 N N . SER A 1 174 ? 11.317 8.448 4.270 1.00 60.97 174 SER A N 1
ATOM 1273 C CA . SER A 1 174 ? 11.708 9.230 5.457 1.00 60.97 174 SER A CA 1
ATOM 1274 C C . SER A 1 174 ? 10.497 9.931 6.078 1.00 60.97 174 SER A C 1
ATOM 1276 O O . SER A 1 174 ? 10.171 11.067 5.742 1.00 60.97 174 SER A O 1
ATOM 1278 N N . MET A 1 175 ? 9.822 9.244 6.999 1.00 74.06 175 MET A N 1
ATOM 1279 C CA . MET A 1 175 ? 8.886 9.850 7.950 1.00 74.06 175 MET A CA 1
ATOM 1280 C C . MET A 1 175 ? 9.513 9.702 9.337 1.00 74.06 175 MET A C 1
ATOM 1282 O O . MET A 1 175 ? 9.724 8.584 9.803 1.00 74.06 175 MET A O 1
ATOM 1286 N N . SER A 1 176 ? 9.891 10.815 9.971 1.00 71.12 176 SER A N 1
ATOM 1287 C CA . SER A 1 176 ? 10.637 10.788 11.237 1.00 71.12 176 SER A CA 1
ATOM 1288 C C . SER A 1 176 ? 9.921 9.929 12.286 1.00 71.12 176 SER A C 1
ATOM 1290 O O . SER A 1 176 ? 8.785 10.218 12.647 1.00 71.12 176 SER A O 1
ATOM 1292 N N . GLY A 1 177 ? 10.588 8.877 12.771 1.00 80.50 177 GLY A N 1
ATOM 1293 C CA . GLY A 1 177 ? 10.063 7.983 13.809 1.00 80.50 177 GLY A CA 1
ATOM 1294 C C . GLY A 1 177 ? 9.080 6.905 13.337 1.00 80.50 177 GLY A C 1
ATOM 1295 O O . GLY A 1 177 ? 8.700 6.071 14.154 1.00 80.50 177 GLY A O 1
ATOM 1296 N N . VAL A 1 178 ? 8.710 6.868 12.053 1.00 89.88 178 VAL A N 1
ATOM 1297 C CA . VAL A 1 178 ? 7.799 5.856 11.496 1.00 89.88 178 VAL A CA 1
ATOM 1298 C C . VAL A 1 178 ? 8.597 4.816 10.698 1.00 89.88 178 VAL A C 1
ATOM 1300 O O . VAL A 1 178 ? 9.317 5.187 9.767 1.00 89.88 178 VAL A O 1
ATOM 1303 N N . PRO A 1 179 ? 8.494 3.512 11.013 1.00 92.38 179 PRO A N 1
ATOM 1304 C CA . PRO A 1 179 ? 9.176 2.468 10.255 1.00 92.38 179 PRO A CA 1
ATOM 1305 C C . PRO A 1 179 ? 8.595 2.332 8.840 1.00 92.38 179 PRO A C 1
ATOM 1307 O O . PRO A 1 179 ? 7.387 2.176 8.663 1.00 92.38 179 PRO A O 1
ATOM 1310 N N . VAL A 1 180 ? 9.468 2.330 7.830 1.00 91.31 180 VAL A N 1
ATOM 1311 C CA . VAL A 1 180 ? 9.097 2.087 6.428 1.00 91.31 180 VAL A CA 1
ATOM 1312 C C . VAL A 1 180 ? 9.913 0.926 5.872 1.00 91.31 180 VAL A C 1
ATOM 1314 O O . VAL A 1 180 ? 11.142 0.932 5.940 1.00 91.31 180 VAL A O 1
ATOM 1317 N N . HIS A 1 181 ? 9.229 -0.067 5.308 1.00 92.94 181 HIS A N 1
ATOM 1318 C CA . HIS A 1 181 ? 9.836 -1.151 4.545 1.00 92.94 181 HIS A CA 1
ATOM 1319 C C . HIS A 1 181 ? 9.535 -0.949 3.058 1.00 92.94 181 HIS A C 1
ATOM 1321 O O . HIS A 1 181 ? 8.380 -0.994 2.658 1.00 92.94 181 HIS A O 1
ATOM 1327 N N . SER A 1 182 ? 10.559 -0.725 2.237 1.00 91.75 182 SER A N 1
ATOM 1328 C CA . SER A 1 182 ? 10.408 -0.530 0.790 1.00 91.75 182 SER A CA 1
ATOM 1329 C C . SER A 1 182 ? 11.150 -1.640 0.052 1.00 91.75 182 SER A C 1
ATOM 1331 O O . SER A 1 182 ? 12.366 -1.768 0.204 1.00 91.75 182 SER A O 1
ATOM 1333 N N . TYR A 1 183 ? 10.424 -2.447 -0.719 1.00 93.12 183 TYR A N 1
ATOM 1334 C CA . TYR A 1 183 ? 10.956 -3.586 -1.462 1.00 93.12 183 TYR A CA 1
ATOM 1335 C C . TYR A 1 183 ? 10.905 -3.332 -2.974 1.00 93.12 183 TYR A C 1
ATOM 1337 O O . TYR A 1 183 ? 9.844 -3.141 -3.573 1.00 93.12 183 TYR A O 1
ATOM 1345 N N . CYS A 1 184 ? 12.085 -3.353 -3.590 1.00 92.56 184 CYS A N 1
ATOM 1346 C CA . CYS A 1 184 ? 12.275 -3.251 -5.029 1.00 92.56 184 CYS A CA 1
ATOM 1347 C C . CYS A 1 184 ? 12.726 -4.605 -5.591 1.00 92.56 184 CYS A C 1
ATOM 1349 O O . CYS A 1 184 ? 13.708 -5.170 -5.098 1.00 92.56 184 CYS A O 1
ATOM 1351 N N . LEU A 1 185 ? 12.013 -5.132 -6.588 1.00 91.62 185 LEU A N 1
ATOM 1352 C CA . LEU A 1 185 ? 12.464 -6.299 -7.333 1.00 91.62 185 LEU A CA 1
ATOM 1353 C C . LEU A 1 185 ? 13.686 -5.917 -8.171 1.00 91.62 185 LEU A C 1
ATOM 1355 O O . LEU A 1 185 ? 13.802 -4.792 -8.655 1.00 91.62 185 LEU A O 1
ATOM 1359 N N . ALA A 1 186 ? 14.612 -6.859 -8.335 1.00 87.62 186 ALA A N 1
ATOM 1360 C CA . ALA A 1 186 ? 15.723 -6.656 -9.254 1.00 87.62 186 ALA A CA 1
ATOM 1361 C C . ALA A 1 186 ? 15.181 -6.455 -10.675 1.00 87.62 186 ALA A C 1
ATOM 1363 O O . ALA A 1 186 ? 14.235 -7.136 -11.068 1.00 87.62 186 ALA A O 1
ATOM 1364 N N . ASP A 1 187 ? 15.803 -5.547 -11.426 1.00 84.94 187 ASP A N 1
ATOM 1365 C CA . ASP A 1 187 ? 15.410 -5.200 -12.795 1.00 84.94 187 ASP A CA 1
ATOM 1366 C C . ASP A 1 187 ? 14.012 -4.523 -12.916 1.00 84.94 187 ASP A C 1
ATOM 1368 O O . ASP A 1 187 ? 13.567 -4.248 -14.029 1.00 84.94 187 ASP A O 1
ATOM 1372 N N . ASP A 1 188 ? 13.337 -4.168 -11.809 1.00 87.31 188 ASP A N 1
ATOM 1373 C CA . ASP A 1 188 ? 12.126 -3.329 -11.841 1.00 87.31 188 ASP A CA 1
ATOM 1374 C C . ASP A 1 188 ? 12.494 -1.880 -12.189 1.00 87.31 188 ASP A C 1
ATOM 1376 O O . ASP A 1 188 ? 13.011 -1.137 -11.357 1.00 87.31 188 ASP A O 1
ATOM 1380 N N . PHE A 1 189 ? 12.197 -1.446 -13.414 1.00 79.62 189 PHE A N 1
ATOM 1381 C CA . PHE A 1 189 ? 12.565 -0.117 -13.905 1.00 79.62 189 PHE A CA 1
ATOM 1382 C C . PHE A 1 189 ? 11.970 1.051 -13.100 1.00 79.62 189 PHE A C 1
ATOM 1384 O O . PHE A 1 189 ? 12.513 2.157 -13.168 1.00 79.62 189 PHE A O 1
ATOM 1391 N N . VAL A 1 190 ? 10.889 0.835 -12.340 1.00 82.00 190 VAL A N 1
ATOM 1392 C CA . VAL A 1 190 ? 10.236 1.884 -11.545 1.00 82.00 190 VAL A CA 1
ATOM 1393 C C . VAL A 1 190 ? 11.081 2.252 -10.326 1.00 82.00 190 VAL A C 1
ATOM 1395 O O . VAL A 1 190 ? 11.208 3.430 -9.999 1.00 82.00 190 VAL A O 1
ATOM 1398 N N . CYS A 1 191 ? 11.707 1.273 -9.669 1.00 85.81 191 CYS A N 1
ATOM 1399 C CA . CYS A 1 191 ? 12.458 1.478 -8.423 1.00 85.81 191 CYS A CA 1
ATOM 1400 C C . CYS A 1 191 ? 13.961 1.138 -8.527 1.00 85.81 191 CYS A C 1
ATOM 1402 O O . CYS A 1 191 ? 14.769 1.582 -7.702 1.00 85.81 191 CYS A O 1
ATOM 1404 N N . ASP A 1 192 ? 14.358 0.414 -9.573 1.00 82.56 192 ASP A N 1
ATOM 1405 C CA . ASP A 1 192 ? 15.720 0.077 -9.973 1.00 82.56 192 ASP A CA 1
ATOM 1406 C C . ASP A 1 192 ? 16.032 0.731 -11.328 1.00 82.56 192 ASP A C 1
ATOM 1408 O O . ASP A 1 192 ? 16.103 0.092 -12.369 1.00 82.56 192 ASP A O 1
ATOM 1412 N N . THR A 1 193 ? 16.278 2.039 -11.317 1.00 72.19 193 THR A N 1
ATOM 1413 C CA . THR A 1 193 ? 16.581 2.867 -12.504 1.00 72.19 193 THR A CA 1
ATOM 1414 C C . THR A 1 193 ? 17.967 2.629 -13.139 1.00 72.19 193 THR A C 1
ATOM 1416 O O . THR A 1 193 ? 18.566 3.534 -13.724 1.00 72.19 193 THR A O 1
ATOM 1419 N N . GLY A 1 194 ? 18.548 1.436 -12.982 1.00 70.75 194 GLY A N 1
ATOM 1420 C CA . GLY A 1 194 ? 19.819 1.080 -13.614 1.00 70.75 194 GLY A CA 1
ATOM 1421 C C . GLY A 1 194 ? 19.704 0.965 -15.146 1.00 70.75 194 GLY A C 1
ATOM 1422 O O . GLY A 1 194 ? 18.638 0.623 -15.656 1.00 70.75 194 GLY A O 1
ATOM 1423 N N . PRO A 1 195 ? 20.799 1.165 -15.914 1.00 71.00 195 PRO A N 1
ATOM 1424 C CA . PRO A 1 195 ? 20.774 1.038 -17.378 1.00 71.00 195 PRO A CA 1
ATOM 1425 C C . PRO A 1 195 ? 20.278 -0.326 -17.876 1.00 71.00 195 PRO A C 1
ATOM 1427 O O . PRO A 1 195 ? 19.681 -0.422 -18.943 1.00 71.00 195 PRO A O 1
ATOM 1430 N N . ARG A 1 196 ? 20.530 -1.383 -17.094 1.00 74.56 196 ARG A N 1
ATOM 1431 C CA .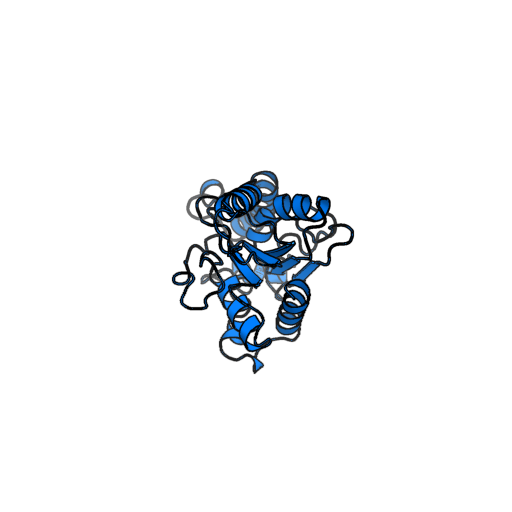 ARG A 1 196 ? 20.068 -2.745 -17.371 1.00 74.56 196 ARG A CA 1
ATOM 1432 C C . ARG A 1 196 ? 18.546 -2.864 -17.254 1.00 74.56 196 ARG A C 1
ATOM 1434 O O . ARG A 1 196 ? 17.931 -3.361 -18.187 1.00 74.56 196 ARG A O 1
ATOM 1441 N N . SER A 1 197 ? 17.958 -2.392 -16.159 1.00 69.94 197 SER A N 1
ATOM 1442 C CA . SER A 1 197 ? 16.514 -2.453 -15.905 1.00 69.94 197 SER A CA 1
ATOM 1443 C C . SER A 1 197 ? 15.727 -1.671 -16.953 1.00 69.94 197 SER A C 1
ATOM 1445 O O . SER A 1 197 ? 14.732 -2.158 -17.475 1.00 69.94 197 SER A O 1
ATOM 1447 N N . VAL A 1 198 ? 16.233 -0.495 -17.345 1.00 68.50 198 VAL A N 1
ATOM 1448 C CA . VAL A 1 198 ? 15.656 0.294 -18.445 1.00 68.50 198 VAL A CA 1
ATOM 1449 C C . VAL A 1 198 ? 15.730 -0.475 -19.766 1.00 68.50 198 VAL A C 1
ATOM 1451 O O . VAL A 1 198 ? 14.749 -0.526 -20.496 1.00 68.50 198 VAL A O 1
ATOM 1454 N N . ALA A 1 199 ? 16.869 -1.103 -20.076 1.00 69.81 199 ALA A N 1
ATOM 1455 C CA . ALA A 1 199 ? 17.014 -1.878 -21.308 1.00 69.81 199 ALA A CA 1
ATOM 1456 C C . ALA A 1 199 ? 16.088 -3.104 -21.354 1.00 69.81 199 ALA A C 1
ATOM 1458 O O . ALA A 1 199 ? 15.572 -3.415 -22.422 1.00 69.81 199 ALA A O 1
ATOM 1459 N N . LEU A 1 200 ? 15.880 -3.781 -20.222 1.00 69.75 200 LEU A N 1
ATOM 1460 C CA . LEU A 1 200 ? 14.960 -4.916 -20.121 1.00 69.75 200 LEU A CA 1
ATOM 1461 C C . LEU A 1 200 ? 13.501 -4.475 -20.263 1.00 69.75 200 LEU A C 1
ATOM 1463 O O . LEU A 1 200 ? 12.768 -5.105 -21.010 1.00 69.75 200 LEU A O 1
ATOM 1467 N N . ALA A 1 201 ? 13.108 -3.364 -19.636 1.00 67.06 201 ALA A N 1
ATOM 1468 C CA . ALA A 1 201 ? 11.753 -2.824 -19.756 1.00 67.06 201 ALA A CA 1
ATOM 1469 C C . ALA A 1 201 ? 11.402 -2.380 -21.188 1.00 67.06 201 ALA A C 1
ATOM 1471 O O . ALA A 1 201 ? 10.260 -2.502 -21.601 1.00 67.06 201 ALA A O 1
ATOM 1472 N N . VAL A 1 202 ? 12.375 -1.889 -21.965 1.00 66.31 202 VAL A N 1
ATOM 1473 C CA . VAL A 1 202 ? 12.173 -1.546 -23.390 1.00 66.31 202 VAL A CA 1
ATOM 1474 C C . VAL A 1 202 ? 12.035 -2.789 -24.279 1.00 66.31 202 VAL A C 1
ATOM 1476 O O . VAL A 1 202 ? 11.474 -2.695 -25.364 1.00 66.31 202 VAL A O 1
ATOM 1479 N N . GLN A 1 203 ? 12.596 -3.926 -23.864 1.00 70.56 203 GLN A N 1
ATOM 1480 C CA . GLN A 1 203 ? 12.578 -5.179 -24.631 1.00 70.56 203 GLN A CA 1
ATOM 1481 C C . GLN A 1 203 ? 11.379 -6.072 -24.303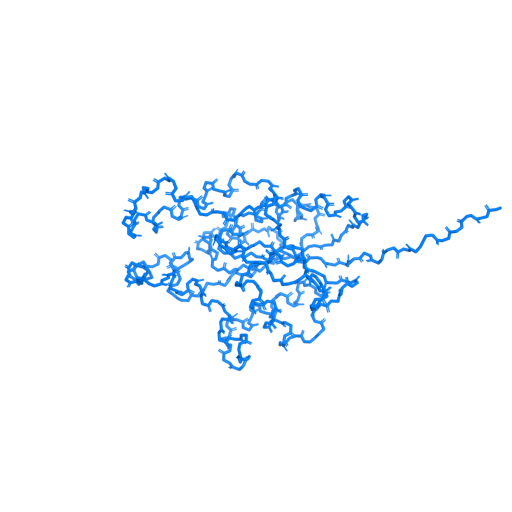 1.00 70.56 203 GLN A C 1
ATOM 1483 O O . GLN A 1 203 ? 11.183 -7.079 -24.982 1.00 70.56 203 GLN A O 1
ATOM 1488 N N . ASP A 1 204 ? 10.641 -5.756 -23.242 1.00 65.38 204 ASP A N 1
ATOM 1489 C CA . ASP A 1 204 ? 9.461 -6.506 -22.846 1.00 65.38 204 ASP A CA 1
ATOM 1490 C C . ASP A 1 204 ? 8.246 -5.994 -23.627 1.00 65.38 204 ASP A C 1
ATOM 1492 O O . ASP A 1 204 ? 7.664 -4.959 -23.309 1.00 65.38 204 ASP A O 1
ATOM 1496 N N . ASP A 1 205 ? 7.901 -6.715 -24.693 1.00 57.53 205 ASP A N 1
ATOM 1497 C CA . ASP A 1 205 ? 6.742 -6.414 -25.536 1.00 57.53 205 ASP A CA 1
ATOM 1498 C C . ASP A 1 205 ? 5.417 -6.913 -24.909 1.00 57.53 205 ASP A C 1
ATOM 1500 O O . ASP A 1 205 ? 4.343 -6.641 -25.451 1.00 57.53 205 ASP A O 1
ATOM 1504 N N . GLU A 1 206 ? 5.466 -7.665 -23.796 1.00 55.81 206 GLU A N 1
ATOM 1505 C CA . GLU A 1 206 ? 4.317 -8.383 -23.217 1.00 55.81 206 GLU A CA 1
ATOM 1506 C C . GLU A 1 206 ? 3.874 -7.863 -21.829 1.00 55.81 206 GLU A C 1
ATOM 1508 O O . GLU A 1 206 ? 2.837 -8.310 -21.332 1.00 55.81 206 GLU A O 1
ATOM 1513 N N . GLY A 1 207 ? 4.587 -6.906 -21.216 1.00 61.22 207 GLY A N 1
ATOM 1514 C CA . GLY A 1 207 ? 4.198 -6.277 -19.942 1.00 61.22 207 GLY A CA 1
ATOM 1515 C C . GLY A 1 207 ? 5.271 -5.362 -19.332 1.00 61.22 207 GLY A C 1
ATOM 1516 O O . GLY A 1 207 ? 6.300 -5.086 -19.941 1.00 61.22 207 GLY A O 1
ATOM 1517 N N . ALA A 1 208 ? 5.064 -4.887 -18.099 1.00 67.50 208 ALA A N 1
ATOM 1518 C CA . ALA A 1 208 ? 6.038 -4.057 -17.371 1.00 67.50 208 ALA A CA 1
ATOM 1519 C C . ALA A 1 208 ? 7.184 -4.867 -16.703 1.00 67.50 208 ALA A C 1
ATOM 1521 O O . ALA A 1 208 ? 7.825 -4.402 -15.751 1.00 67.50 208 ALA A O 1
ATOM 1522 N N . GLY A 1 209 ? 7.461 -6.087 -17.179 1.00 80.38 209 GLY A N 1
ATOM 1523 C CA . GLY A 1 209 ? 8.538 -6.954 -16.702 1.00 80.38 209 GLY A CA 1
ATOM 1524 C C . GLY A 1 209 ? 8.472 -7.286 -15.216 1.00 80.38 209 GLY A C 1
ATOM 1525 O O . GLY A 1 209 ? 7.421 -7.635 -14.673 1.00 80.38 209 GLY A O 1
ATOM 1526 N N . ALA A 1 210 ? 9.618 -7.178 -14.534 1.00 86.56 210 ALA A N 1
ATOM 1527 C CA . ALA A 1 210 ? 9.736 -7.457 -13.102 1.00 86.56 210 ALA A CA 1
ATOM 1528 C C . ALA A 1 210 ? 8.703 -6.678 -12.265 1.00 86.56 210 ALA A C 1
ATOM 1530 O O . ALA A 1 210 ? 8.234 -7.200 -11.251 1.00 86.56 210 ALA A O 1
ATOM 1531 N N . HIS A 1 211 ? 8.283 -5.492 -12.726 1.00 88.94 211 HIS A N 1
ATOM 1532 C CA . HIS A 1 211 ? 7.336 -4.638 -12.021 1.00 88.94 211 HIS A CA 1
ATOM 1533 C C . HIS A 1 211 ? 5.981 -5.320 -11.773 1.00 88.94 211 HIS A C 1
ATOM 1535 O O . HIS A 1 211 ? 5.384 -5.080 -10.734 1.00 88.94 211 HIS A O 1
ATOM 1541 N N . GLU A 1 212 ? 5.516 -6.224 -12.641 1.00 87.31 212 GLU A N 1
ATOM 1542 C CA . GLU A 1 212 ? 4.218 -6.923 -12.503 1.00 87.31 212 GLU A CA 1
ATOM 1543 C C . GLU A 1 212 ? 4.307 -8.293 -11.803 1.00 87.31 212 GLU A C 1
ATOM 1545 O O . GLU A 1 212 ? 3.322 -9.042 -11.702 1.00 87.31 212 GLU A O 1
ATOM 1550 N N . THR A 1 213 ? 5.506 -8.689 -11.366 1.00 91.69 213 THR A N 1
ATOM 1551 C CA . THR A 1 213 ? 5.777 -10.062 -10.895 1.00 91.69 213 THR A CA 1
ATOM 1552 C C . THR A 1 213 ? 5.850 -10.204 -9.379 1.00 91.69 213 THR A C 1
ATOM 1554 O O . THR A 1 213 ? 5.971 -11.327 -8.884 1.00 91.69 213 THR A O 1
ATOM 1557 N N . TYR A 1 214 ? 5.721 -9.101 -8.635 1.00 95.69 214 TYR A N 1
ATOM 1558 C CA . TYR A 1 214 ? 5.710 -9.097 -7.171 1.00 95.69 214 TYR A CA 1
ATOM 1559 C C . TYR A 1 214 ? 4.773 -10.171 -6.605 1.00 95.69 214 TYR A C 1
ATOM 1561 O O . TYR A 1 214 ? 3.584 -10.218 -6.931 1.00 95.69 214 TYR A O 1
ATOM 1569 N N . PHE A 1 215 ? 5.327 -11.041 -5.753 1.00 96.75 215 PHE A N 1
ATOM 1570 C CA . PHE A 1 215 ? 4.622 -12.111 -5.044 1.00 96.75 215 PHE A CA 1
ATOM 1571 C C . PHE A 1 215 ? 3.925 -13.157 -5.929 1.00 96.75 215 PHE A C 1
ATOM 1573 O O . PHE A 1 215 ? 3.229 -14.019 -5.393 1.00 96.75 215 PHE A O 1
ATOM 1580 N N . ARG A 1 216 ? 4.119 -13.146 -7.258 1.00 94.94 216 ARG A N 1
ATOM 1581 C CA . ARG A 1 216 ? 3.443 -14.063 -8.199 1.00 94.94 216 ARG A CA 1
ATOM 1582 C C . ARG A 1 216 ? 3.729 -15.534 -7.891 1.00 94.94 216 ARG A C 1
ATOM 1584 O O . ARG A 1 216 ? 2.805 -16.339 -7.867 1.00 94.94 216 ARG A O 1
ATOM 1591 N N . ASN A 1 217 ? 4.989 -15.873 -7.622 1.00 95.00 217 ASN A N 1
ATOM 1592 C CA . ASN A 1 217 ? 5.369 -17.241 -7.260 1.00 95.00 217 ASN A CA 1
ATOM 1593 C C . ASN A 1 217 ? 5.101 -17.512 -5.775 1.00 95.00 217 ASN A C 1
ATOM 1595 O O . ASN A 1 217 ? 4.547 -18.551 -5.437 1.00 95.00 217 ASN A O 1
ATOM 1599 N N . ALA A 1 218 ? 5.403 -16.543 -4.904 1.00 95.19 218 ALA A N 1
ATOM 1600 C CA . ALA A 1 218 ? 5.227 -16.666 -3.458 1.00 95.19 218 ALA A CA 1
ATOM 1601 C C . ALA A 1 218 ? 3.774 -16.965 -3.042 1.00 95.19 218 ALA A C 1
ATOM 1603 O O . ALA A 1 218 ? 3.544 -17.708 -2.090 1.00 95.19 218 ALA A O 1
ATOM 1604 N N . VAL A 1 219 ? 2.783 -16.397 -3.739 1.00 93.69 219 VAL A N 1
ATOM 1605 C CA . VAL A 1 219 ? 1.365 -16.681 -3.464 1.00 93.69 219 VAL A CA 1
ATOM 1606 C C . VAL A 1 219 ? 0.939 -18.069 -3.956 1.00 93.69 219 VAL A C 1
ATOM 1608 O O . VAL A 1 219 ? 0.055 -18.677 -3.358 1.00 93.69 219 VAL A O 1
ATOM 1611 N N . ALA A 1 220 ? 1.563 -18.582 -5.022 1.00 94.62 220 ALA A N 1
ATOM 1612 C CA . ALA A 1 220 ? 1.273 -19.906 -5.568 1.00 94.62 220 ALA A CA 1
ATOM 1613 C C . ALA A 1 220 ? 1.913 -21.021 -4.724 1.00 94.62 220 ALA A C 1
ATOM 1615 O O . ALA A 1 220 ? 1.256 -22.017 -4.419 1.00 94.62 220 ALA A O 1
ATOM 1616 N N . ASP A 1 221 ? 3.168 -20.828 -4.314 1.00 96.06 221 ASP A N 1
ATOM 1617 C CA . ASP A 1 221 ? 3.896 -21.680 -3.377 1.00 96.06 221 ASP A CA 1
ATOM 1618 C C . ASP A 1 221 ? 4.737 -20.802 -2.424 1.00 96.06 221 ASP A C 1
ATOM 1620 O O . ASP A 1 221 ? 5.749 -20.225 -2.831 1.00 96.06 221 ASP A O 1
ATOM 1624 N N . PRO A 1 222 ? 4.375 -20.701 -1.129 1.00 94.19 222 PRO A N 1
ATOM 1625 C CA . PRO A 1 222 ? 5.128 -19.908 -0.156 1.00 94.19 222 PRO A CA 1
ATOM 1626 C C . PRO A 1 222 ? 6.594 -20.321 0.021 1.00 94.19 222 PRO A C 1
ATOM 1628 O O . PRO A 1 222 ? 7.368 -19.551 0.594 1.00 94.19 222 PRO A O 1
ATOM 1631 N N . SER A 1 223 ? 6.987 -21.524 -0.413 1.00 95.00 223 SER A N 1
ATOM 1632 C CA . SER A 1 223 ? 8.384 -21.968 -0.386 1.00 95.00 223 SER A CA 1
ATOM 1633 C C . SER A 1 223 ? 9.239 -21.365 -1.508 1.00 95.00 223 SER A C 1
ATOM 1635 O O . SER A 1 223 ? 10.459 -21.297 -1.351 1.00 95.00 223 SER A O 1
ATOM 1637 N N . ASP A 1 224 ? 8.607 -20.837 -2.562 1.00 96.12 224 ASP A N 1
ATOM 1638 C CA . ASP A 1 224 ? 9.265 -20.106 -3.653 1.00 96.12 224 ASP A CA 1
ATOM 1639 C C . ASP A 1 224 ? 9.514 -18.628 -3.316 1.00 96.12 224 ASP A C 1
ATOM 1641 O O . ASP A 1 224 ? 10.162 -17.911 -4.082 1.00 96.12 224 ASP A O 1
ATOM 1645 N N . ALA A 1 225 ? 9.018 -18.149 -2.170 1.00 96.25 225 ALA A N 1
ATOM 1646 C CA . ALA A 1 225 ? 9.208 -16.770 -1.755 1.00 96.25 225 ALA A CA 1
ATOM 1647 C C . ALA A 1 225 ? 10.692 -16.450 -1.526 1.00 96.25 225 ALA A C 1
ATOM 1649 O O . ALA A 1 225 ? 11.399 -17.103 -0.751 1.00 96.25 225 ALA A O 1
ATOM 1650 N N . SER A 1 226 ? 11.157 -15.373 -2.150 1.00 96.12 226 SER A N 1
ATOM 1651 C CA . SER A 1 226 ? 12.490 -14.843 -1.902 1.00 96.12 226 SER A CA 1
ATOM 1652 C C . SER A 1 226 ? 12.636 -14.354 -0.450 1.00 96.12 226 SER A C 1
ATOM 1654 O O . SER A 1 226 ? 11.654 -13.980 0.205 1.00 96.12 226 SER A O 1
ATOM 1656 N N . PRO A 1 227 ? 13.874 -14.256 0.077 1.00 96.62 227 PRO A N 1
ATOM 1657 C CA . PRO A 1 227 ? 14.105 -13.669 1.396 1.00 96.62 227 PRO A CA 1
ATOM 1658 C C . PRO A 1 227 ? 13.542 -12.247 1.546 1.00 96.62 227 PRO A C 1
ATOM 1660 O O . PRO A 1 227 ? 13.130 -11.869 2.641 1.00 96.62 227 PRO A O 1
ATOM 1663 N N . ALA A 1 228 ? 13.504 -11.464 0.462 1.00 94.69 228 ALA A N 1
ATOM 1664 C CA . ALA A 1 228 ? 12.961 -10.108 0.467 1.00 94.69 228 ALA A CA 1
ATOM 1665 C C . ALA A 1 228 ? 11.426 -10.099 0.559 1.00 94.69 228 ALA A C 1
ATOM 1667 O O . ALA A 1 228 ? 10.873 -9.361 1.371 1.00 94.69 228 ALA A O 1
ATOM 1668 N N . GLU A 1 229 ? 10.742 -10.973 -0.184 1.00 96.81 229 GLU A N 1
ATOM 1669 C CA . GLU A 1 229 ? 9.286 -11.144 -0.078 1.00 96.81 229 GLU A CA 1
ATOM 1670 C C . GLU A 1 229 ? 8.886 -11.622 1.321 1.00 96.81 229 GLU A C 1
ATOM 1672 O O . GLU A 1 229 ? 7.941 -11.101 1.918 1.00 96.81 229 GLU A O 1
ATOM 1677 N N . ARG A 1 230 ? 9.643 -12.566 1.898 1.00 97.88 230 ARG A N 1
ATOM 1678 C CA . ARG A 1 230 ? 9.439 -12.987 3.289 1.00 97.88 230 ARG A CA 1
ATOM 1679 C C . ARG A 1 230 ? 9.651 -11.839 4.277 1.00 97.88 230 ARG A C 1
ATOM 1681 O O . ARG A 1 230 ? 8.819 -11.646 5.159 1.00 97.88 230 ARG A O 1
ATOM 1688 N N . ALA A 1 231 ? 10.710 -11.048 4.109 1.00 97.75 231 ALA A N 1
ATOM 1689 C CA . ALA A 1 231 ? 10.978 -9.900 4.970 1.00 97.75 231 ALA A CA 1
ATOM 1690 C C . ALA A 1 231 ? 9.879 -8.825 4.891 1.00 97.75 231 ALA A C 1
ATOM 1692 O O . ALA A 1 231 ? 9.568 -8.211 5.914 1.00 97.75 231 ALA A O 1
ATOM 1693 N N . ALA A 1 232 ? 9.273 -8.622 3.717 1.00 97.56 232 ALA A N 1
ATOM 1694 C CA . ALA A 1 232 ? 8.139 -7.721 3.540 1.00 97.56 232 ALA A CA 1
ATOM 1695 C C . ALA A 1 232 ? 6.888 -8.203 4.291 1.00 97.56 232 ALA A C 1
ATOM 1697 O O . ALA A 1 232 ? 6.262 -7.412 5.000 1.00 97.56 232 ALA A O 1
ATOM 1698 N N . ALA A 1 233 ? 6.560 -9.497 4.200 1.00 98.12 233 ALA A N 1
ATOM 1699 C CA . ALA A 1 233 ? 5.461 -10.092 4.964 1.00 98.12 233 ALA A CA 1
ATOM 1700 C C . ALA A 1 233 ? 5.707 -9.995 6.480 1.00 98.12 233 ALA A C 1
ATOM 1702 O O . ALA A 1 233 ? 4.834 -9.533 7.217 1.00 98.12 233 ALA A O 1
ATOM 1703 N N . ASP A 1 234 ? 6.925 -10.317 6.935 1.00 98.50 234 ASP A N 1
ATOM 1704 C CA . ASP A 1 234 ? 7.307 -10.202 8.345 1.00 98.50 234 ASP A CA 1
ATOM 1705 C C . ASP A 1 234 ? 7.240 -8.737 8.828 1.00 98.50 234 ASP A C 1
ATOM 1707 O O . ASP A 1 234 ? 6.885 -8.472 9.979 1.00 98.50 234 ASP A O 1
ATOM 1711 N N . ALA A 1 235 ? 7.609 -7.770 7.977 1.00 97.75 235 ALA A N 1
ATOM 1712 C CA . ALA A 1 235 ? 7.515 -6.345 8.287 1.00 97.75 235 ALA A CA 1
ATOM 1713 C C . ALA A 1 235 ? 6.062 -5.904 8.445 1.00 97.75 235 ALA A C 1
ATOM 1715 O O . ALA A 1 235 ? 5.724 -5.326 9.474 1.00 97.75 235 ALA A O 1
ATOM 1716 N N . PHE A 1 236 ? 5.200 -6.235 7.487 1.00 98.19 236 PHE A N 1
ATOM 1717 C CA . PHE A 1 236 ? 3.778 -5.917 7.558 1.00 98.19 236 PHE A CA 1
ATOM 1718 C C . PHE A 1 236 ? 3.109 -6.541 8.791 1.00 98.19 236 PHE A C 1
ATOM 1720 O O . PHE A 1 236 ? 2.411 -5.851 9.533 1.00 98.19 236 PHE A O 1
ATOM 1727 N N . ALA A 1 237 ? 3.412 -7.809 9.090 1.00 98.06 237 ALA A N 1
ATOM 1728 C CA . ALA A 1 237 ? 2.878 -8.504 10.257 1.00 98.06 237 ALA A CA 1
ATOM 1729 C C . ALA A 1 237 ? 3.269 -7.860 11.594 1.00 98.06 237 ALA A C 1
ATOM 1731 O O . ALA A 1 237 ? 2.490 -7.921 12.542 1.00 98.06 237 ALA A O 1
ATOM 1732 N N . ARG A 1 238 ? 4.451 -7.238 11.691 1.00 97.69 238 ARG A N 1
ATOM 1733 C CA . ARG A 1 238 ? 4.860 -6.479 12.886 1.00 97.69 238 ARG A CA 1
ATOM 1734 C C . ARG A 1 238 ? 4.150 -5.137 13.031 1.00 97.69 238 ARG A C 1
ATOM 1736 O O . ARG A 1 238 ? 4.118 -4.617 14.136 1.00 97.69 238 ARG A O 1
ATOM 1743 N N . LEU A 1 239 ? 3.678 -4.552 11.933 1.00 97.00 239 LEU A N 1
ATOM 1744 C CA . LEU A 1 239 ? 3.047 -3.231 11.940 1.00 97.00 239 LEU A CA 1
ATOM 1745 C C . LEU A 1 239 ? 1.549 -3.312 12.231 1.00 97.00 239 LEU A C 1
ATOM 1747 O O . LEU A 1 239 ? 1.010 -2.420 12.879 1.00 97.00 239 LEU A O 1
ATOM 1751 N N . ILE A 1 240 ? 0.889 -4.360 11.731 1.00 95.44 240 ILE A N 1
ATOM 1752 C CA . ILE A 1 240 ? -0.563 -4.525 11.866 1.00 95.44 240 ILE A CA 1
ATOM 1753 C C . ILE A 1 240 ? -0.984 -5.212 13.176 1.00 95.44 240 ILE A C 1
ATOM 1755 O O . ILE A 1 240 ? -2.152 -5.148 13.544 1.00 95.44 240 ILE A O 1
ATOM 1759 N N . ARG A 1 241 ? -0.051 -5.863 13.881 1.00 93.56 241 ARG A N 1
ATOM 1760 C CA . ARG A 1 241 ? -0.254 -6.458 15.215 1.00 93.56 241 ARG A CA 1
ATOM 1761 C C . ARG A 1 241 ? 0.161 -5.475 16.305 1.00 93.56 241 ARG A C 1
ATOM 1763 O O . ARG A 1 241 ? -0.532 -5.429 17.341 1.00 93.56 241 ARG A O 1
#

pLDDT: mean 81.56, std 17.12, range [37.16, 98.5]

Sequence (241 aa):
MARDGETAENCPSVVALAARGSEENETYGPAAANGYSNGYEGETLHRFLSYASTVHPGLFDPDERTVLAIDADHYPARFPVGEAGEDPDPATVINGVGLFVDSMARGLPGGLAMVEDYEQSTGCRPDYVGLGYSQGVAALTPVQHTLAAEGRLRGAVHFGNPFHRAPGLIGGGSMSGVPVHSYCLADDFVCDTGPRSVALAVQDDEGAGAHETYFRNAVADPSDASPAERAAADAFARLIR

Solvent-accessible surface area (backbone atoms only — not comparable to full-atom values): 12849 Å² total; per-residue (Å²): 136,84,81,74,85,72,76,77,74,69,55,37,61,24,34,35,43,24,26,26,30,58,67,36,75,58,65,50,73,62,36,71,82,84,48,29,40,68,22,35,31,9,63,56,50,47,31,41,56,53,29,33,40,66,81,35,75,78,62,59,39,65,56,38,22,30,34,46,28,46,41,62,91,45,46,68,38,71,67,77,58,82,84,57,50,92,82,49,54,57,69,54,50,58,59,42,49,62,58,47,44,59,55,46,41,76,68,45,64,26,48,43,53,49,52,53,53,50,29,66,75,66,73,38,84,51,32,32,26,44,37,20,26,34,56,12,31,32,40,40,32,59,36,50,53,52,32,43,76,71,72,31,37,59,23,36,40,33,30,39,28,64,28,63,82,41,73,68,42,90,56,15,60,64,49,93,95,37,55,58,48,76,48,62,55,79,54,10,47,60,34,32,77,45,77,64,12,48,54,52,48,62,67,39,90,86,52,69,52,49,62,75,47,58,43,58,55,20,51,77,39,68,85,66,40,48,75,64,60,50,50,50,35,56,49,48,55,65,49,58,104

Foldseek 3Di:
DDDDDDDPQQFAQEEEEAEEAAPLQFFDDDCPVVVAERRRRGDQVVLLVLLLCVVPPPLDDNRHFHYYYQHCVLPVRHDCPPVQDDDRQLLSVLVCLLVVLVVLLVPHPSSVVSQVCVCVVRVHDHAYEYEYERSRLSNCQVVLQVSVVVVRYQAYEYELQLLCVPCPDRSVQDDPPHYYHYDYDPLQCSNPVDPNSSVVCSVPPPDSPPSPCNSVVCSVPVVPDDPSSVVSSVVSSVRRD

Nearest PDB structures (foldseek):
  5cur-assembly1_A  TM=5.467E-01  e=1.525E-02  Bacillus subtilis
  3d2b-assembly2_B  TM=4.994E-01  e=1.616E-02  Bacillus subtilis
  3qzu-assembly2_B  TM=5.364E-01  e=3.871E-02  Bacillus subtilis subsp. subtilis str. 168
  1t2n-assembly1_A  TM=4.237E-01  e=1.525E-02  Bacillus subtilis
  3d2a-assembly1_A  TM=4.152E-01  e=3.652E-02  Bacillus subtilis